Protein AF-A0A4S9USM8-F1 (afdb_monomer_lite)

Secondary structure (DSSP, 8-state):
--EEEEEEEEEES-SEEETTS-S--EEEEEEEE--TT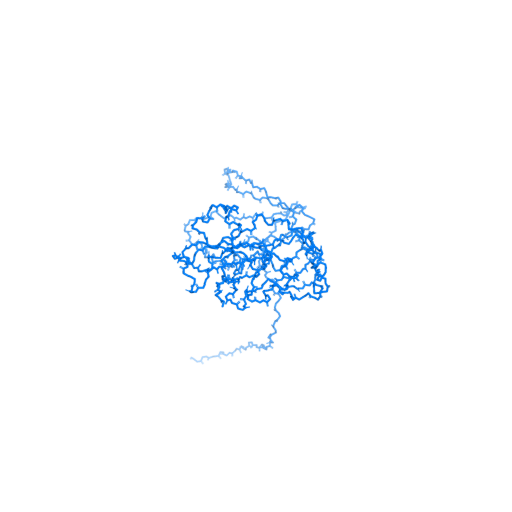----SEEEEE-TTSTTSHHHHHHTTSEEEES-SHHHHTHHHHHHH-------S-SEEEEPPSTT--S-GGGGPEEEEEE--TTSHHHHTS-TT-EEEEEESSSB-----EEEES-TTSPPPHHHHHSPPPSSEEEESSS--B-EEEEEES---PPPPEEEEEEEE--BTTB--EEEEEEEE-SSS-----SSS---SS-PEETTEESS------------SS-----PPP-B-TTT--B------------------------------

Organism: Aureobasidium pullulans (NCBI:txid5580)

Structure (mmCIF, N/CA/C/O backbone):
data_AF-A0A4S9USM8-F1
#
_entry.id   AF-A0A4S9USM8-F1
#
loop_
_atom_site.group_PDB
_atom_site.id
_atom_site.type_symbol
_atom_site.label_atom_id
_atom_site.label_alt_id
_atom_site.label_comp_id
_atom_site.label_asym_id
_atom_site.label_entity_id
_atom_site.label_seq_id
_atom_site.pdbx_PDB_ins_code
_atom_site.Cartn_x
_atom_site.Cartn_y
_atom_site.Cartn_z
_atom_site.occupancy
_atom_site.B_iso_or_equiv
_atom_site.auth_seq_id
_atom_site.auth_comp_id
_atom_site.auth_asym_id
_atom_site.auth_atom_id
_atom_site.pdbx_PDB_model_num
ATOM 1 N N . MET A 1 1 ? 24.121 -4.833 -18.279 1.00 51.62 1 MET A N 1
ATOM 2 C CA . MET A 1 1 ? 22.786 -4.206 -18.272 1.00 51.62 1 MET A CA 1
ATOM 3 C C . MET A 1 1 ? 22.832 -3.154 -17.200 1.00 51.62 1 MET A C 1
ATOM 5 O O . MET A 1 1 ? 23.057 -3.516 -16.049 1.00 51.62 1 MET A O 1
ATOM 9 N N . ASP A 1 2 ? 22.685 -1.896 -17.589 1.00 81.69 2 ASP A N 1
ATOM 10 C CA . ASP A 1 2 ? 22.624 -0.804 -16.627 1.00 81.69 2 ASP A CA 1
ATOM 11 C C . ASP A 1 2 ? 21.306 -0.911 -15.857 1.00 81.69 2 ASP A C 1
ATOM 13 O O . ASP A 1 2 ? 20.252 -1.225 -16.420 1.00 81.69 2 ASP A O 1
ATOM 17 N N . ALA A 1 3 ? 21.380 -0.755 -14.542 1.00 89.56 3 ALA A N 1
ATOM 18 C CA . ALA A 1 3 ? 20.231 -0.837 -13.658 1.00 89.56 3 ALA A CA 1
ATOM 19 C C . ALA A 1 3 ? 20.194 0.409 -12.787 1.00 89.56 3 ALA A C 1
ATOM 21 O O . ALA A 1 3 ? 21.211 0.797 -12.212 1.00 89.56 3 ALA A O 1
ATOM 22 N N . LEU A 1 4 ? 19.013 1.003 -12.662 1.00 92.50 4 LEU A N 1
ATOM 23 C CA . LEU A 1 4 ? 18.781 2.099 -11.740 1.00 92.50 4 LEU A CA 1
ATOM 24 C C . LEU A 1 4 ? 18.197 1.539 -10.444 1.00 92.50 4 LEU A C 1
ATOM 26 O O . LEU A 1 4 ? 17.179 0.842 -10.440 1.00 92.50 4 LEU A O 1
ATOM 30 N N . MET A 1 5 ? 18.866 1.832 -9.333 1.00 93.25 5 MET A N 1
ATOM 31 C CA . MET A 1 5 ? 18.518 1.279 -8.029 1.00 93.25 5 MET A CA 1
ATOM 32 C C . MET A 1 5 ? 17.491 2.165 -7.314 1.00 93.25 5 MET A C 1
ATOM 34 O O . MET A 1 5 ? 17.792 3.271 -6.869 1.00 93.25 5 MET A O 1
ATOM 38 N N . ILE A 1 6 ? 16.279 1.643 -7.147 1.00 93.00 6 ILE A N 1
ATOM 39 C CA . ILE A 1 6 ? 15.175 2.263 -6.413 1.00 93.00 6 ILE A CA 1
ATOM 40 C C . ILE A 1 6 ? 15.105 1.661 -5.016 1.00 93.00 6 ILE A C 1
ATOM 42 O O . ILE A 1 6 ? 15.191 0.456 -4.825 1.00 93.00 6 ILE A O 1
ATOM 46 N N . HIS A 1 7 ? 14.958 2.476 -3.986 1.00 92.31 7 HIS A N 1
ATOM 47 C CA . HIS A 1 7 ? 14.713 1.986 -2.641 1.00 92.31 7 HIS A CA 1
ATOM 48 C C . HIS A 1 7 ? 13.222 1.780 -2.426 1.00 92.31 7 HIS A C 1
ATOM 50 O O . HIS A 1 7 ? 12.468 2.746 -2.387 1.00 92.31 7 HIS A O 1
ATOM 56 N N . THR A 1 8 ? 12.817 0.522 -2.279 1.00 92.50 8 THR A N 1
ATOM 57 C CA . THR A 1 8 ? 11.422 0.144 -2.053 1.00 92.50 8 THR A CA 1
ATOM 58 C C . THR A 1 8 ? 11.222 -0.263 -0.599 1.00 92.50 8 THR A C 1
ATOM 60 O O . THR A 1 8 ? 12.063 -0.968 -0.037 1.00 92.50 8 THR A O 1
ATOM 63 N N . LEU A 1 9 ? 10.111 0.159 -0.001 1.00 93.19 9 LEU A N 1
ATOM 64 C CA . LEU A 1 9 ? 9.625 -0.286 1.301 1.00 93.19 9 LEU A CA 1
ATOM 65 C C . LEU A 1 9 ? 8.164 -0.741 1.195 1.00 93.19 9 LEU A C 1
ATOM 67 O O . LEU A 1 9 ? 7.411 -0.187 0.401 1.00 93.19 9 LEU A O 1
ATOM 71 N N . ILE A 1 10 ? 7.779 -1.745 1.981 1.00 93.44 10 ILE A N 1
ATOM 72 C CA . ILE A 1 10 ? 6.434 -2.324 2.045 1.00 93.44 10 ILE A CA 1
ATOM 73 C C . ILE A 1 10 ? 6.019 -2.412 3.511 1.00 93.44 10 ILE A C 1
ATOM 75 O O . ILE A 1 10 ? 6.776 -2.948 4.323 1.00 93.44 10 ILE A O 1
ATOM 79 N N . GLN A 1 11 ? 4.817 -1.934 3.821 1.00 92.94 11 GLN A N 1
ATOM 80 C CA . GLN A 1 11 ? 4.203 -1.995 5.144 1.00 92.94 11 GLN A CA 1
ATOM 81 C C . GLN A 1 11 ? 2.688 -2.189 5.026 1.00 92.94 11 GLN A C 1
ATOM 83 O O . GLN A 1 11 ? 2.104 -1.874 3.998 1.00 92.94 11 GLN A O 1
ATOM 88 N N . SER A 1 12 ? 2.026 -2.709 6.055 1.00 92.12 12 SER A N 1
ATOM 89 C CA . SER A 1 12 ? 0.564 -2.645 6.169 1.00 92.12 12 SER A CA 1
ATOM 90 C C . SER A 1 12 ? 0.160 -1.433 7.001 1.00 92.12 12 SER A C 1
ATOM 92 O O . SER A 1 12 ? 0.789 -1.143 8.017 1.00 92.12 12 SER A O 1
ATOM 94 N N . ARG A 1 13 ? -0.910 -0.736 6.604 1.00 90.38 13 ARG A N 1
ATOM 95 C CA . ARG A 1 13 ? -1.436 0.413 7.356 1.00 90.38 13 ARG A CA 1
ATOM 96 C C . ARG A 1 13 ? -1.889 0.019 8.756 1.00 90.38 13 ARG A C 1
ATOM 98 O O . ARG A 1 13 ? -1.730 0.792 9.686 1.00 90.38 13 ARG A O 1
ATOM 105 N N . TYR A 1 14 ? -2.406 -1.188 8.928 1.00 90.06 14 TYR A N 1
ATOM 106 C CA . TYR A 1 14 ? -2.732 -1.745 10.235 1.00 90.06 14 TYR A CA 1
ATOM 107 C C . TYR A 1 14 ? -2.098 -3.128 10.380 1.00 90.06 14 TYR A C 1
ATOM 109 O O . TYR A 1 14 ? -1.804 -3.807 9.397 1.00 90.06 14 TYR A O 1
ATOM 117 N N . SER A 1 15 ? -1.898 -3.572 11.618 1.00 89.06 15 SER A N 1
ATOM 118 C CA . SER A 1 15 ? -1.530 -4.966 11.901 1.00 89.06 15 SER A CA 1
ATOM 119 C C . SER A 1 15 ? -2.737 -5.908 11.868 1.00 89.06 15 SER A C 1
ATOM 121 O O . SER A 1 15 ? -2.584 -7.101 12.110 1.00 89.06 15 SER A O 1
ATOM 123 N N . ILE A 1 16 ? -3.937 -5.384 11.612 1.00 89.62 16 ILE A N 1
ATOM 124 C CA . ILE A 1 16 ? -5.190 -6.134 11.581 1.00 89.62 16 ILE A CA 1
ATOM 125 C C . ILE A 1 16 ? -5.938 -5.775 10.299 1.00 89.62 16 ILE A C 1
ATOM 127 O O . ILE A 1 16 ? -6.073 -4.593 9.988 1.00 89.62 16 ILE A O 1
ATOM 131 N N . PHE A 1 17 ? -6.412 -6.792 9.584 1.00 91.62 17 PHE A N 1
ATOM 132 C CA . PHE A 1 17 ? -7.379 -6.675 8.497 1.00 91.62 17 PHE A CA 1
ATOM 133 C C . PHE A 1 17 ? -8.749 -7.129 9.006 1.00 91.62 17 PHE A C 1
ATOM 135 O O . PHE A 1 17 ? -8.881 -8.245 9.510 1.00 91.62 17 PHE A O 1
ATOM 142 N N . ASP A 1 18 ? -9.741 -6.255 8.893 1.00 91.62 18 ASP A N 1
ATOM 143 C CA . ASP A 1 18 ? -11.127 -6.525 9.261 1.00 91.62 18 ASP A CA 1
ATOM 144 C C . ASP A 1 18 ? -11.892 -7.051 8.044 1.00 91.62 18 ASP A C 1
ATOM 146 O O . ASP A 1 18 ? -12.123 -6.306 7.091 1.00 91.62 18 ASP A O 1
ATOM 150 N N . ALA A 1 19 ? -12.269 -8.331 8.061 1.00 89.12 19 ALA A N 1
ATOM 151 C CA . ALA A 1 19 ? -12.942 -8.960 6.928 1.00 89.12 19 ALA A CA 1
ATOM 152 C C . ALA A 1 19 ? -14.351 -8.388 6.675 1.00 89.12 19 ALA A C 1
ATOM 154 O O . ALA A 1 19 ? -14.830 -8.449 5.545 1.00 89.12 19 ALA A O 1
ATOM 155 N N . CYS A 1 20 ? -14.994 -7.784 7.682 1.00 88.25 20 CYS A N 1
ATOM 156 C CA . CYS A 1 20 ? -16.253 -7.053 7.506 1.00 88.25 20 CYS A CA 1
ATOM 157 C C . CYS A 1 20 ? -16.090 -5.720 6.757 1.00 88.25 20 CYS A C 1
ATOM 159 O O . CYS A 1 20 ? -17.083 -5.173 6.279 1.00 88.25 20 CYS A O 1
ATOM 161 N N . GLY A 1 21 ? -14.862 -5.204 6.634 1.00 85.81 21 GLY A N 1
ATOM 162 C CA . GLY A 1 21 ? -14.553 -3.987 5.884 1.00 85.81 21 GLY A CA 1
ATOM 163 C C . GLY A 1 21 ? -14.849 -2.673 6.613 1.00 85.81 21 GLY A C 1
ATOM 164 O O . GLY A 1 21 ? -14.790 -1.619 5.980 1.00 85.81 21 GLY A O 1
ATOM 165 N N . GLU A 1 22 ? -15.143 -2.688 7.918 1.00 86.69 22 GLU A N 1
ATOM 166 C CA . GLU A 1 22 ? -15.405 -1.455 8.670 1.00 86.69 22 GLU A CA 1
ATOM 167 C C . GLU A 1 22 ? -14.118 -0.686 8.993 1.00 86.69 22 GLU A C 1
ATOM 169 O O . GLU A 1 22 ? -14.127 0.549 9.028 1.00 86.69 22 GLU A O 1
ATOM 174 N N . LEU A 1 23 ? -13.001 -1.392 9.215 1.00 88.56 23 LEU A N 1
ATOM 175 C CA . LEU A 1 23 ? -11.671 -0.784 9.302 1.00 88.56 23 LEU A CA 1
ATOM 176 C C . LEU A 1 23 ? -11.027 -0.694 7.905 1.00 88.56 23 LEU A C 1
ATOM 178 O O . LEU A 1 23 ? -10.661 -1.729 7.341 1.00 88.56 23 LEU A O 1
ATOM 182 N N . PRO A 1 24 ? -10.767 0.517 7.371 1.00 90.38 24 PRO A N 1
ATOM 183 C CA . PRO A 1 24 ? -10.060 0.666 6.106 1.00 90.38 24 PRO A CA 1
ATOM 184 C C . PRO A 1 24 ? -8.656 0.069 6.184 1.00 90.38 24 PRO A C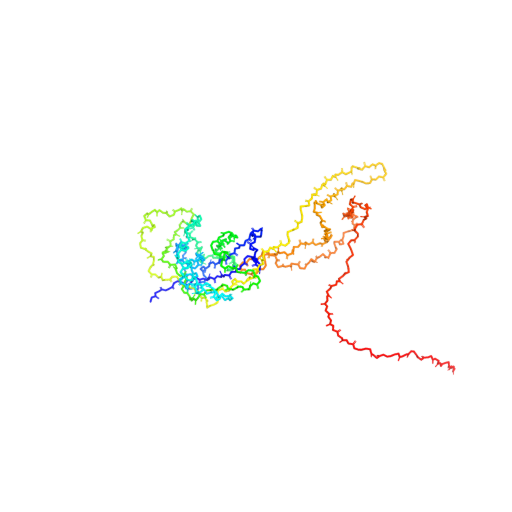 1
ATOM 186 O O . PRO A 1 24 ? -7.865 0.426 7.060 1.00 90.38 24 PRO A O 1
ATOM 189 N N . PHE A 1 25 ? -8.314 -0.791 5.231 1.00 91.88 25 PHE A N 1
ATOM 190 C CA . PHE A 1 25 ? -7.023 -1.461 5.203 1.00 91.88 25 PHE A CA 1
ATOM 191 C C . PHE A 1 25 ? -6.283 -1.207 3.893 1.00 91.88 25 PHE A C 1
ATOM 193 O O . PHE A 1 25 ? -6.856 -1.246 2.803 1.00 91.88 25 PHE A O 1
ATOM 200 N N . SER A 1 26 ? -4.979 -0.960 3.995 1.00 93.19 26 SER A N 1
ATOM 201 C CA . SER A 1 26 ? -4.118 -0.791 2.829 1.00 93.19 26 SER A CA 1
ATOM 202 C C . SER A 1 26 ? -2.735 -1.394 3.042 1.00 93.19 26 SER A C 1
ATOM 204 O O . SER A 1 26 ? -2.217 -1.477 4.162 1.00 93.19 26 SER A O 1
ATOM 206 N N . ILE A 1 27 ? -2.127 -1.807 1.933 1.00 93.81 27 ILE A N 1
ATOM 207 C CA . ILE A 1 27 ? -0.698 -2.083 1.845 1.00 93.81 27 ILE A CA 1
ATOM 208 C C . ILE A 1 27 ? -0.020 -0.818 1.329 1.00 93.81 27 ILE A C 1
ATOM 210 O O . ILE A 1 27 ? -0.345 -0.305 0.259 1.00 93.81 27 ILE A O 1
ATOM 214 N N . ILE A 1 28 ? 0.918 -0.314 2.115 1.00 93.62 28 ILE A N 1
ATOM 215 C CA . ILE A 1 28 ? 1.694 0.888 1.863 1.00 93.62 28 ILE A CA 1
ATOM 216 C C . ILE A 1 28 ? 2.998 0.480 1.185 1.00 93.62 28 ILE A C 1
ATOM 218 O O . ILE A 1 28 ? 3.791 -0.288 1.730 1.00 93.62 28 ILE A O 1
ATOM 222 N N . PHE A 1 29 ? 3.242 1.049 0.017 1.00 93.50 29 PHE A N 1
ATOM 223 C CA . PHE A 1 29 ? 4.493 0.963 -0.709 1.00 93.50 29 PHE A CA 1
ATOM 224 C C . PHE A 1 29 ? 5.175 2.323 -0.686 1.00 93.50 29 PHE A C 1
ATOM 226 O O . PHE A 1 29 ? 4.549 3.353 -0.914 1.00 93.50 29 PHE A O 1
ATOM 233 N N . GLY A 1 30 ? 6.473 2.341 -0.433 1.00 93.31 30 GLY A N 1
ATOM 234 C CA . GLY A 1 30 ? 7.286 3.541 -0.541 1.00 93.31 30 GLY A CA 1
ATOM 235 C C . GLY A 1 30 ? 8.394 3.335 -1.551 1.00 93.31 30 GLY A C 1
ATOM 236 O O . GLY A 1 30 ? 9.127 2.355 -1.447 1.00 93.31 30 GLY A O 1
ATOM 237 N N . LEU A 1 31 ? 8.559 4.272 -2.479 1.00 93.81 31 LEU A N 1
ATOM 238 C CA . LEU A 1 31 ? 9.640 4.263 -3.459 1.00 93.81 31 LEU A CA 1
ATOM 239 C C . LEU A 1 31 ? 10.485 5.524 -3.307 1.00 93.81 31 LEU A C 1
ATOM 241 O O . LEU A 1 31 ? 9.961 6.632 -3.224 1.00 93.81 31 LEU A O 1
ATOM 245 N N . CYS A 1 32 ? 11.803 5.367 -3.294 1.00 92.81 32 CYS A N 1
ATOM 246 C CA . CYS A 1 32 ? 12.733 6.484 -3.210 1.00 92.81 32 CYS A CA 1
ATOM 247 C C . CYS A 1 32 ? 13.951 6.239 -4.098 1.00 92.81 32 CYS A C 1
ATOM 249 O O . CYS A 1 32 ? 14.619 5.210 -3.997 1.00 92.81 32 CYS A O 1
ATOM 251 N N . ARG A 1 33 ? 14.285 7.213 -4.944 1.00 92.44 33 ARG A N 1
ATOM 252 C CA . ARG A 1 33 ? 15.571 7.252 -5.650 1.00 92.44 33 ARG A CA 1
ATOM 253 C C . ARG A 1 33 ? 16.661 7.594 -4.646 1.00 92.44 33 ARG A C 1
ATOM 255 O O . ARG A 1 33 ? 16.807 8.758 -4.296 1.00 92.44 33 ARG A O 1
ATOM 262 N N . ASN A 1 34 ? 17.337 6.591 -4.095 1.00 85.88 34 ASN A N 1
ATOM 263 C CA . ASN A 1 34 ? 18.308 6.763 -3.003 1.00 85.88 34 ASN A CA 1
ATOM 264 C C . ASN A 1 34 ? 19.670 6.119 -3.312 1.00 85.88 34 ASN A C 1
ATOM 266 O O . ASN A 1 34 ? 20.454 5.865 -2.400 1.00 85.88 34 ASN A O 1
ATOM 270 N N . SER A 1 35 ? 19.919 5.780 -4.577 1.00 84.19 35 SER A N 1
ATOM 271 C CA . SER A 1 35 ? 21.226 5.287 -5.009 1.00 84.19 35 SER A CA 1
ATOM 272 C C . SER A 1 35 ? 22.244 6.424 -4.997 1.00 84.19 35 SER A C 1
ATOM 274 O O . SER A 1 35 ? 21.915 7.526 -5.422 1.00 84.19 35 SER A O 1
ATOM 276 N N . SER A 1 36 ? 23.477 6.155 -4.559 1.00 82.88 36 SER A N 1
ATOM 277 C CA . SER A 1 36 ? 24.591 7.111 -4.683 1.00 82.88 36 SER A CA 1
ATOM 278 C C . SER A 1 36 ? 24.954 7.402 -6.136 1.00 82.88 36 SER A C 1
ATOM 280 O O . SER A 1 36 ? 25.460 8.476 -6.439 1.00 82.88 36 SER A O 1
ATOM 282 N N . ASP A 1 37 ? 24.688 6.439 -7.016 1.00 85.88 37 ASP A N 1
ATOM 283 C CA . ASP A 1 37 ? 25.068 6.491 -8.429 1.00 85.88 37 ASP A CA 1
ATOM 284 C C . ASP A 1 37 ? 23.999 7.195 -9.280 1.00 85.88 37 ASP A C 1
ATOM 286 O O . ASP A 1 37 ? 24.224 7.504 -10.447 1.00 85.88 37 ASP A O 1
ATOM 290 N N . ASP A 1 38 ? 22.824 7.451 -8.698 1.00 89.06 38 ASP A N 1
ATOM 291 C CA . ASP A 1 38 ? 21.759 8.215 -9.335 1.00 89.06 38 ASP A CA 1
ATOM 292 C C . ASP A 1 38 ? 21.996 9.707 -9.085 1.00 89.06 38 ASP A C 1
ATOM 294 O O . ASP A 1 38 ? 21.719 10.232 -8.006 1.00 89.06 38 ASP A O 1
ATOM 298 N N . ILE A 1 39 ? 22.538 10.373 -10.100 1.00 90.06 39 ILE A N 1
ATOM 299 C CA . ILE A 1 39 ? 22.833 11.809 -10.098 1.00 90.06 39 ILE A CA 1
ATOM 300 C C . ILE A 1 39 ? 21.980 12.571 -11.118 1.00 90.06 39 ILE A C 1
ATOM 302 O O . ILE A 1 39 ? 22.338 13.685 -11.485 1.00 90.06 39 ILE A O 1
ATOM 306 N N . ASP A 1 40 ? 20.882 11.993 -11.618 1.00 92.44 40 ASP A N 1
ATOM 307 C CA . ASP A 1 40 ? 20.060 12.687 -12.614 1.00 92.44 40 ASP A CA 1
ATOM 308 C C . ASP A 1 40 ? 19.193 13.771 -11.931 1.00 92.44 40 ASP A C 1
ATOM 310 O O . ASP A 1 40 ? 18.410 13.455 -11.018 1.00 92.44 40 ASP A O 1
ATOM 314 N N . PRO A 1 41 ? 19.304 15.052 -12.341 1.00 92.56 41 PRO A N 1
ATOM 315 C CA . PRO A 1 41 ? 18.558 16.154 -11.734 1.00 92.56 41 PRO A CA 1
ATOM 316 C C . PRO A 1 41 ? 17.055 16.113 -12.032 1.00 92.56 41 PRO A C 1
ATOM 318 O O . PRO A 1 41 ? 16.278 16.771 -11.341 1.00 92.56 41 PRO A O 1
ATOM 321 N N . ARG A 1 42 ? 16.627 15.353 -13.041 1.00 94.31 42 ARG A N 1
ATOM 322 C CA . ARG A 1 42 ? 15.231 15.278 -13.478 1.00 94.31 42 ARG A CA 1
ATOM 323 C C . ARG A 1 42 ? 14.430 14.366 -12.571 1.00 94.31 42 ARG A C 1
ATOM 325 O O . ARG A 1 42 ? 14.982 13.484 -11.913 1.00 94.31 42 ARG A O 1
ATOM 332 N N . ALA A 1 43 ? 13.117 14.554 -12.524 1.00 93.88 43 ALA A N 1
ATOM 333 C CA . ALA A 1 43 ? 12.234 13.595 -11.872 1.00 93.88 43 ALA A CA 1
ATOM 334 C C . ALA A 1 43 ? 12.096 12.339 -12.741 1.00 93.88 43 ALA A C 1
ATOM 336 O O . ALA A 1 43 ? 12.336 12.373 -13.942 1.00 93.88 43 ALA A O 1
ATOM 337 N N . LEU A 1 44 ? 11.721 11.222 -12.128 1.00 94.81 44 LEU A N 1
ATOM 338 C CA . LEU A 1 44 ? 11.558 9.947 -12.821 1.00 94.81 44 LEU A CA 1
ATOM 339 C C . LEU A 1 44 ? 10.092 9.540 -12.765 1.00 94.81 44 LEU A C 1
ATOM 341 O O . LEU A 1 44 ? 9.545 9.414 -11.673 1.00 94.81 44 LEU A O 1
ATOM 345 N N . VAL A 1 45 ? 9.464 9.341 -13.917 1.00 94.56 45 VAL A N 1
ATOM 346 C CA . VAL A 1 45 ? 8.079 8.873 -14.009 1.00 94.56 45 VAL A CA 1
ATOM 347 C C . VAL A 1 45 ? 8.080 7.393 -14.345 1.00 94.56 45 VAL A C 1
ATOM 349 O O . VAL A 1 45 ? 8.771 6.966 -15.266 1.00 94.56 45 VAL A O 1
ATOM 352 N N . VAL A 1 46 ? 7.307 6.613 -13.596 1.00 93.56 46 VAL A N 1
ATOM 353 C CA . VAL A 1 46 ? 7.155 5.168 -13.790 1.00 93.56 46 VAL A CA 1
ATOM 354 C C . VAL A 1 46 ? 5.715 4.824 -14.124 1.00 93.56 46 VAL A C 1
ATOM 356 O O . VAL A 1 46 ? 4.801 5.347 -13.488 1.00 93.56 46 VAL A O 1
ATOM 359 N N . ASP A 1 47 ? 5.515 3.926 -15.085 1.00 92.44 47 ASP A N 1
ATOM 360 C CA . ASP A 1 47 ? 4.235 3.240 -15.265 1.00 92.44 47 ASP A CA 1
ATOM 361 C C . ASP A 1 47 ? 4.169 2.085 -14.261 1.00 92.44 47 ASP A C 1
ATOM 363 O O . ASP A 1 47 ? 5.023 1.191 -14.264 1.00 92.44 47 ASP A O 1
ATOM 367 N N . ILE A 1 48 ? 3.178 2.119 -13.371 1.00 90.62 48 ILE A N 1
ATOM 368 C CA . ILE A 1 48 ? 3.042 1.113 -12.314 1.00 90.62 48 ILE A CA 1
ATOM 369 C C . ILE A 1 48 ? 2.314 -0.146 -12.788 1.00 90.62 48 ILE A C 1
ATOM 371 O O . ILE A 1 48 ? 2.279 -1.133 -12.045 1.00 90.62 48 ILE A O 1
ATOM 375 N N . SER A 1 49 ? 1.782 -0.134 -14.012 1.00 88.69 49 SER A N 1
ATOM 376 C CA . SER A 1 49 ? 1.035 -1.248 -14.589 1.00 88.69 49 SER A CA 1
ATOM 377 C C . SER A 1 49 ? 1.897 -2.509 -14.665 1.00 88.69 49 SER A C 1
ATOM 379 O O . SER A 1 49 ? 2.992 -2.517 -15.236 1.00 88.69 49 SER A O 1
ATOM 381 N N . GLY A 1 50 ? 1.408 -3.606 -14.097 1.00 87.69 50 GLY A N 1
ATOM 382 C CA . GLY A 1 50 ? 2.114 -4.878 -14.031 1.00 87.69 50 GLY A CA 1
ATOM 383 C C . GLY A 1 50 ? 3.371 -4.868 -13.152 1.00 87.69 50 GLY A C 1
ATOM 384 O O . GLY A 1 50 ? 4.281 -5.664 -13.398 1.00 87.69 50 GLY A O 1
ATOM 385 N N . SER A 1 51 ? 3.448 -3.977 -12.159 1.00 92.00 51 SER A N 1
ATOM 386 C CA . SER A 1 51 ? 4.564 -3.886 -11.205 1.00 92.00 51 SER A CA 1
ATOM 387 C C . SER A 1 51 ? 4.201 -4.439 -9.819 1.00 92.00 51 SER A C 1
ATOM 389 O O . SER A 1 51 ? 3.076 -4.868 -9.573 1.00 92.00 51 SER A O 1
ATOM 391 N N . VAL A 1 52 ? 5.147 -4.392 -8.874 1.00 92.06 52 VAL A N 1
ATOM 392 C CA . VAL A 1 52 ? 4.915 -4.724 -7.450 1.00 92.06 52 VAL A CA 1
ATOM 393 C C . VAL A 1 52 ? 3.842 -3.870 -6.768 1.00 92.06 52 VAL A C 1
ATOM 395 O O . VAL A 1 52 ? 3.357 -4.263 -5.711 1.00 92.06 52 VAL A O 1
ATOM 398 N N . LEU A 1 53 ? 3.496 -2.713 -7.339 1.00 91.62 53 LEU A N 1
ATOM 399 C CA . LEU A 1 53 ? 2.507 -1.787 -6.783 1.00 91.62 53 LEU A CA 1
ATOM 400 C C . LEU A 1 53 ? 1.069 -2.210 -7.110 1.00 91.62 53 LEU A C 1
ATOM 402 O O . LEU A 1 53 ? 0.140 -1.840 -6.397 1.00 91.62 53 LEU A O 1
ATOM 406 N N . GLU A 1 54 ? 0.883 -3.050 -8.127 1.00 89.44 54 GLU A N 1
ATOM 407 C CA . GLU A 1 54 ? -0.392 -3.708 -8.400 1.00 89.44 54 GLU A CA 1
ATOM 408 C C . GLU A 1 54 ? -0.464 -5.023 -7.629 1.00 89.44 54 GLU A C 1
ATOM 410 O O . GLU A 1 54 ? -0.075 -6.085 -8.116 1.00 89.44 54 GLU A O 1
ATOM 415 N N . LEU A 1 55 ? -0.945 -4.948 -6.389 1.00 88.50 55 LEU A N 1
ATOM 416 C CA . LEU A 1 55 ? -0.839 -6.036 -5.419 1.00 88.50 55 LEU A CA 1
ATOM 417 C C . LEU A 1 55 ? -1.337 -7.408 -5.935 1.00 88.50 55 LEU A C 1
ATOM 419 O O . LEU A 1 55 ? -0.588 -8.382 -5.797 1.00 88.50 55 LEU A O 1
ATOM 423 N N . PRO A 1 56 ? -2.521 -7.540 -6.568 1.00 86.94 56 PRO A N 1
ATOM 424 C CA . PRO A 1 56 ? -2.984 -8.841 -7.041 1.00 86.94 56 PRO A CA 1
ATOM 425 C C . PRO A 1 56 ? -2.152 -9.382 -8.206 1.00 86.94 56 PRO A C 1
ATOM 427 O O . PRO A 1 56 ? -1.752 -10.549 -8.186 1.00 86.94 56 PRO A O 1
ATOM 430 N N . TYR A 1 57 ? -1.818 -8.528 -9.181 1.00 86.31 57 TYR A N 1
ATOM 431 C CA . TYR A 1 57 ? -0.935 -8.891 -10.290 1.00 86.31 57 TYR A CA 1
ATOM 432 C C . TYR A 1 57 ? 0.432 -9.342 -9.766 1.00 86.31 57 TYR A C 1
ATOM 434 O O . TYR A 1 57 ? 0.969 -10.366 -10.197 1.00 86.31 57 TYR A O 1
ATOM 442 N N . ALA A 1 58 ? 0.991 -8.602 -8.812 1.00 90.38 58 ALA A N 1
ATOM 443 C CA . ALA A 1 58 ? 2.303 -8.856 -8.249 1.00 90.38 58 ALA A CA 1
ATOM 444 C C . ALA A 1 58 ? 2.365 -10.179 -7.474 1.00 90.38 58 ALA A C 1
ATOM 446 O O . ALA A 1 58 ? 3.375 -10.882 -7.545 1.00 90.38 58 ALA A O 1
ATOM 447 N N . LEU A 1 59 ? 1.290 -10.553 -6.774 1.00 87.94 59 LEU A N 1
ATOM 448 C CA . LEU A 1 59 ? 1.165 -11.864 -6.134 1.00 87.94 59 LEU A CA 1
ATOM 449 C C . LEU A 1 59 ? 1.025 -12.987 -7.174 1.00 87.94 59 LEU A C 1
ATOM 451 O O . LEU A 1 59 ? 1.694 -14.015 -7.061 1.00 87.94 59 LEU A O 1
ATOM 455 N N . ALA A 1 60 ? 0.209 -12.784 -8.213 1.00 84.31 60 ALA A N 1
ATOM 456 C CA . ALA A 1 60 ? -0.025 -13.771 -9.271 1.00 84.31 60 ALA A CA 1
ATOM 457 C C . ALA A 1 60 ? 1.227 -14.072 -10.115 1.00 84.31 60 ALA A C 1
ATOM 459 O O . ALA A 1 60 ? 1.427 -15.208 -10.555 1.00 84.31 60 ALA A O 1
ATOM 460 N N . ASN A 1 61 ? 2.066 -13.055 -10.330 1.00 86.00 61 ASN A N 1
ATOM 461 C CA . ASN A 1 61 ? 3.280 -13.114 -11.149 1.00 86.00 61 ASN A CA 1
ATOM 462 C C . ASN A 1 61 ? 4.567 -13.242 -10.320 1.00 86.00 61 ASN A C 1
ATOM 464 O O . ASN A 1 61 ? 5.658 -13.047 -10.847 1.00 86.00 61 ASN A O 1
ATOM 468 N N . GLU A 1 62 ? 4.450 -13.575 -9.031 1.00 87.94 62 GLU A N 1
ATOM 469 C CA . GLU A 1 62 ? 5.588 -13.825 -8.137 1.00 87.94 62 GLU A CA 1
ATOM 470 C C . GLU A 1 62 ? 6.572 -12.645 -8.023 1.00 87.94 62 GLU A C 1
ATOM 472 O O . GLU A 1 62 ? 7.747 -12.839 -7.716 1.00 87.94 62 GLU A O 1
ATOM 477 N N . LEU A 1 63 ? 6.097 -11.411 -8.223 1.00 89.56 63 LEU A N 1
ATOM 478 C CA . LEU A 1 63 ? 6.830 -10.189 -7.873 1.00 89.56 63 LEU A CA 1
ATOM 479 C C . LEU A 1 63 ? 6.774 -9.938 -6.356 1.00 89.56 63 LEU A C 1
ATOM 481 O O . LEU A 1 63 ? 7.728 -9.435 -5.755 1.00 89.56 63 LEU A O 1
ATOM 485 N N . LEU A 1 64 ? 5.681 -10.366 -5.719 1.00 90.50 64 LEU A N 1
ATOM 486 C CA . LEU A 1 64 ? 5.513 -10.419 -4.272 1.00 90.50 64 LEU A CA 1
ATOM 487 C C . LEU A 1 64 ? 5.399 -11.866 -3.791 1.00 90.50 64 LEU A C 1
ATOM 489 O O . LEU A 1 64 ? 4.808 -12.729 -4.436 1.00 90.50 64 LEU A O 1
ATOM 493 N N . LYS A 1 65 ? 5.973 -12.125 -2.616 1.00 87.75 65 LYS A N 1
ATOM 494 C CA . LYS A 1 65 ? 5.828 -13.373 -1.868 1.00 87.75 65 LYS A CA 1
ATOM 495 C C . LYS A 1 65 ? 4.931 -13.133 -0.677 1.00 87.75 65 LYS A C 1
ATOM 497 O O . LYS A 1 65 ? 5.134 -12.174 0.067 1.00 87.75 65 LYS A O 1
ATOM 502 N N . SER A 1 66 ? 4.043 -14.083 -0.435 1.00 83.00 66 SER A N 1
ATOM 503 C CA . SER A 1 66 ? 3.212 -14.108 0.753 1.00 83.00 66 SER A CA 1
ATOM 504 C C . SER A 1 66 ? 3.494 -15.335 1.630 1.00 83.00 66 SER A C 1
ATOM 506 O O . SER A 1 66 ? 3.743 -16.430 1.126 1.00 83.00 66 SER A O 1
ATOM 508 N N . HIS A 1 67 ? 3.541 -15.143 2.950 1.00 73.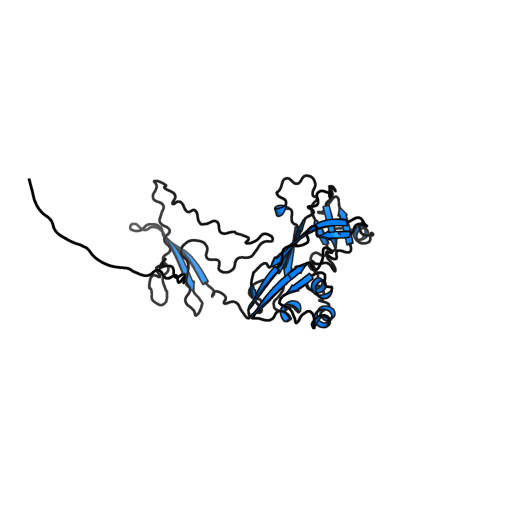81 67 HIS A N 1
ATOM 509 C CA . HIS A 1 67 ? 3.653 -16.200 3.970 1.00 73.81 67 HIS A CA 1
ATOM 510 C C . HIS A 1 67 ? 2.372 -16.208 4.816 1.00 73.81 67 HIS A C 1
ATOM 512 O O . HIS A 1 67 ? 1.723 -15.172 4.928 1.00 73.81 67 HIS A O 1
ATOM 518 N N . GLY A 1 68 ? 1.992 -17.372 5.359 1.00 61.78 68 GLY A N 1
ATOM 519 C CA . GLY A 1 68 ? 0.646 -17.604 5.923 1.00 61.78 68 GLY A CA 1
ATOM 520 C C . GLY A 1 68 ? -0.379 -18.078 4.887 1.00 61.78 68 GLY A C 1
ATOM 521 O O . GLY A 1 68 ? -1.534 -18.345 5.196 1.00 61.78 68 GLY A O 1
ATOM 522 N N . ILE A 1 69 ? 0.079 -18.232 3.644 1.00 54.28 69 ILE A N 1
ATOM 523 C CA . ILE A 1 69 ? -0.755 -18.455 2.476 1.00 54.28 69 ILE A CA 1
ATOM 524 C C . ILE A 1 69 ? -0.363 -19.765 1.790 1.00 54.28 69 ILE A C 1
ATOM 526 O O . ILE A 1 69 ? 0.470 -19.786 0.884 1.00 54.28 69 ILE A O 1
ATOM 530 N N . SER A 1 70 ? -0.963 -20.881 2.201 1.00 48.53 70 SER A N 1
ATOM 531 C CA . SER A 1 70 ? -0.973 -22.096 1.370 1.00 48.53 70 SER A CA 1
ATOM 532 C C . SER A 1 70 ? -2.020 -22.006 0.243 1.00 48.53 70 SER A C 1
ATOM 534 O O . SER A 1 70 ? -1.904 -22.707 -0.763 1.00 48.53 70 SER A O 1
ATOM 536 N N . THR A 1 71 ? -3.000 -21.102 0.368 1.00 47.47 71 THR A N 1
ATOM 537 C CA . THR A 1 71 ? -4.174 -20.983 -0.514 1.00 47.47 71 THR A CA 1
ATOM 538 C C . THR A 1 71 ? -3.916 -20.184 -1.798 1.00 47.47 71 THR A C 1
ATOM 540 O O . THR A 1 71 ? -4.140 -20.733 -2.867 1.00 47.47 71 THR A O 1
ATOM 543 N N . LEU A 1 72 ? -3.316 -18.981 -1.776 1.00 52.09 72 LEU A N 1
ATOM 544 C CA . LEU A 1 72 ? -3.036 -18.208 -3.014 1.00 52.09 72 LEU A CA 1
ATOM 545 C C . LEU A 1 72 ? -2.086 -18.915 -3.998 1.00 52.09 72 LEU A C 1
ATOM 547 O O . LEU A 1 72 ? -2.167 -18.687 -5.201 1.00 52.09 72 LEU A O 1
ATOM 551 N N . ARG A 1 73 ? -1.165 -19.773 -3.523 1.00 47.00 73 ARG A N 1
ATOM 552 C CA . ARG A 1 73 ? -0.311 -20.566 -4.431 1.00 47.00 73 ARG A CA 1
ATOM 553 C C . ARG A 1 73 ? -1.138 -21.609 -5.197 1.00 47.00 73 ARG A C 1
ATOM 555 O O . ARG A 1 73 ? -0.786 -21.933 -6.330 1.00 47.00 73 ARG A O 1
ATOM 562 N N . SER A 1 74 ? -2.206 -22.109 -4.579 1.00 49.19 74 SER A N 1
ATOM 563 C CA . SER A 1 74 ? -3.143 -23.076 -5.160 1.00 49.19 74 SER A CA 1
ATOM 564 C C . SER A 1 74 ? -4.186 -22.367 -6.038 1.00 49.19 74 SER A C 1
ATOM 566 O O . SER A 1 74 ? -4.470 -22.833 -7.136 1.00 49.19 74 SER A O 1
ATOM 568 N N . ASP A 1 75 ? -4.613 -21.164 -5.644 1.00 58.22 75 ASP A N 1
ATOM 569 C CA . ASP A 1 75 ? -5.507 -20.276 -6.400 1.00 58.22 75 ASP A CA 1
ATOM 570 C C . ASP A 1 75 ? -4.760 -19.283 -7.297 1.00 58.22 75 ASP A C 1
ATOM 572 O O . ASP A 1 75 ? -5.242 -18.188 -7.581 1.00 58.22 75 ASP A O 1
ATOM 576 N N . LYS A 1 76 ? -3.596 -19.675 -7.836 1.00 60.56 76 LYS A N 1
ATOM 577 C CA . LYS A 1 76 ? -2.936 -18.921 -8.918 1.00 60.56 76 LYS A CA 1
ATOM 578 C C . LYS A 1 76 ? -3.895 -18.673 -10.076 1.00 60.56 76 LYS A C 1
ATOM 580 O O . LYS A 1 76 ? -3.846 -17.615 -10.690 1.00 60.56 76 LYS A O 1
ATOM 585 N N . GLN A 1 77 ? -4.747 -19.653 -10.372 1.00 57.19 77 GLN A N 1
ATOM 586 C CA . GLN A 1 77 ? -5.771 -19.518 -11.396 1.00 57.19 77 GLN A CA 1
ATOM 587 C C . GLN A 1 77 ? -6.882 -18.567 -10.943 1.00 57.19 77 GLN A C 1
ATOM 589 O O . GLN A 1 77 ? -7.318 -17.770 -11.755 1.00 57.19 77 GLN A O 1
ATOM 594 N N . GLY A 1 78 ? -7.258 -18.578 -9.659 1.00 59.12 78 GLY A N 1
ATOM 595 C CA . GLY A 1 78 ? -8.138 -17.583 -9.044 1.00 59.12 78 GLY A CA 1
ATOM 596 C C . GLY A 1 78 ? -7.593 -16.170 -9.217 1.00 59.12 78 GLY A C 1
ATOM 597 O O . GLY A 1 78 ? -8.262 -15.379 -9.843 1.00 59.12 78 GLY A O 1
ATOM 598 N N . LEU A 1 79 ? -6.349 -15.879 -8.820 1.00 63.81 79 LEU A N 1
ATOM 599 C CA . LEU A 1 79 ? -5.714 -14.557 -8.994 1.00 63.81 79 LEU A CA 1
ATOM 600 C C . LEU A 1 79 ? -5.491 -14.150 -10.463 1.00 63.81 79 LEU A C 1
ATOM 602 O O . LEU A 1 79 ? -5.500 -12.965 -10.785 1.00 63.81 79 LEU A O 1
ATOM 606 N N . LYS A 1 80 ? -5.251 -15.117 -11.357 1.00 61.84 80 LYS A N 1
ATOM 607 C CA . LYS A 1 80 ? -5.096 -14.868 -12.801 1.00 61.84 80 LYS A CA 1
ATOM 608 C C . LYS A 1 80 ? -6.434 -14.662 -13.512 1.00 61.84 80 LYS A C 1
ATOM 610 O O . LYS A 1 80 ? -6.485 -13.868 -14.439 1.00 61.84 80 LYS A O 1
ATOM 615 N N . ASN A 1 81 ? -7.482 -15.378 -13.100 1.00 51.03 81 ASN A N 1
ATOM 616 C CA . ASN A 1 81 ? -8.844 -15.286 -13.644 1.00 51.03 81 ASN A CA 1
ATOM 617 C C . ASN A 1 81 ? -9.611 -14.106 -13.064 1.00 51.03 81 ASN A C 1
ATOM 619 O O . ASN A 1 81 ? -10.375 -13.481 -13.789 1.00 51.03 81 ASN A O 1
ATOM 623 N N . ALA A 1 82 ? -9.362 -13.827 -11.784 1.00 51.31 82 ALA A N 1
ATOM 624 C CA . ALA A 1 82 ? -9.676 -12.587 -11.102 1.00 51.31 82 ALA A CA 1
ATOM 625 C C . ALA A 1 82 ? -9.299 -11.436 -12.014 1.00 51.31 82 ALA A C 1
ATOM 627 O O . ALA A 1 82 ? -10.098 -10.525 -12.150 1.00 51.31 82 ALA A O 1
ATOM 628 N N . ASN A 1 83 ? -8.144 -11.543 -12.712 1.00 45.81 83 ASN A N 1
ATOM 629 C CA . ASN A 1 83 ? -7.714 -10.657 -13.799 1.00 45.81 83 ASN A CA 1
ATOM 630 C C . ASN A 1 83 ? -8.174 -9.239 -13.490 1.00 45.81 83 ASN A C 1
ATOM 632 O O . ASN A 1 83 ? -8.859 -8.632 -14.317 1.00 45.81 83 ASN A O 1
ATOM 636 N N . ILE A 1 84 ? -7.939 -8.874 -12.209 1.00 45.84 84 ILE A N 1
ATOM 637 C CA . ILE A 1 84 ? -8.784 -7.951 -11.449 1.00 45.84 84 ILE A CA 1
ATOM 638 C C . ILE A 1 84 ? -8.934 -6.801 -12.365 1.00 45.84 84 ILE A C 1
ATOM 640 O O . ILE A 1 84 ? -7.906 -6.210 -12.704 1.00 45.84 84 ILE A O 1
ATOM 644 N N . SER A 1 85 ? -10.171 -6.616 -12.852 1.00 37.06 85 SER A N 1
ATOM 645 C CA . SER A 1 85 ? -10.565 -5.426 -13.577 1.00 37.06 85 SER A CA 1
ATOM 646 C C . SER A 1 85 ? -9.866 -4.347 -12.807 1.00 37.06 85 SER A C 1
ATOM 648 O O . SER A 1 85 ? -10.205 -4.121 -11.642 1.00 37.06 85 SER A O 1
ATOM 650 N N . THR A 1 86 ? -8.785 -3.838 -13.390 1.00 40.75 86 THR A N 1
ATOM 651 C CA . THR A 1 86 ? -7.988 -2.789 -12.812 1.00 40.75 86 THR A CA 1
ATOM 652 C C . THR A 1 86 ? -9.004 -1.681 -12.810 1.00 40.75 86 THR A C 1
ATOM 654 O O . THR A 1 86 ? -9.169 -1.007 -13.821 1.00 40.75 86 THR A O 1
ATOM 657 N N . SER A 1 87 ? -9.789 -1.568 -11.731 1.00 37.81 87 SER A N 1
ATOM 658 C CA . SER A 1 87 ? -10.317 -0.298 -11.308 1.00 37.81 87 SER A CA 1
ATOM 659 C C . SER A 1 87 ? -9.043 0.504 -11.308 1.00 37.81 87 SER A C 1
ATOM 661 O O . SER A 1 87 ? -8.167 0.179 -10.495 1.00 37.81 87 SER A O 1
ATOM 663 N N . PRO A 1 88 ? -8.847 1.368 -12.317 1.00 40.91 88 PRO A N 1
ATOM 664 C CA . PRO A 1 88 ? -7.581 2.028 -12.468 1.00 40.91 88 PRO A CA 1
ATOM 665 C C . PRO A 1 88 ? -7.341 2.638 -11.101 1.00 40.91 88 PRO A C 1
ATOM 667 O O . PRO A 1 88 ? -8.194 3.370 -10.585 1.00 40.91 88 PRO A O 1
ATOM 670 N N . SER A 1 89 ? -6.222 2.290 -10.458 1.00 48.62 89 SER A N 1
ATOM 671 C CA . SER A 1 89 ? -5.697 3.244 -9.504 1.00 48.62 89 SER A CA 1
ATOM 672 C C . SER A 1 89 ? -5.730 4.551 -10.282 1.00 48.62 89 SER A C 1
ATOM 674 O O . SER A 1 89 ? -5.253 4.596 -11.419 1.00 48.62 89 SER A O 1
ATOM 676 N N . ALA A 1 90 ? -6.412 5.568 -9.750 1.00 52.88 90 ALA A N 1
ATOM 677 C CA . ALA A 1 90 ? -6.623 6.823 -10.475 1.00 52.88 90 ALA A CA 1
ATOM 678 C C . ALA A 1 90 ? -5.300 7.373 -11.059 1.00 52.88 90 ALA A C 1
ATOM 680 O O . ALA A 1 90 ? -5.291 8.139 -12.017 1.00 52.88 90 ALA A O 1
ATOM 681 N N . THR A 1 91 ? -4.179 6.914 -10.504 1.00 70.12 91 THR A N 1
ATOM 682 C CA . THR A 1 91 ? -2.808 7.071 -10.961 1.00 70.12 91 THR A CA 1
ATOM 683 C C . THR A 1 91 ? -2.248 5.789 -11.604 1.00 70.12 91 THR A C 1
ATOM 685 O O . THR A 1 91 ? -1.928 4.828 -10.905 1.00 70.12 91 THR A O 1
ATOM 688 N N . ARG A 1 92 ? -2.064 5.799 -12.934 1.00 84.50 92 ARG A N 1
ATOM 689 C CA . ARG A 1 92 ? -1.231 4.837 -13.698 1.00 84.50 92 ARG A CA 1
ATOM 690 C C . ARG A 1 92 ? 0.265 5.152 -13.592 1.00 84.50 92 ARG A C 1
ATOM 692 O O . ARG A 1 92 ? 1.110 4.263 -13.634 1.00 84.50 92 ARG A O 1
ATOM 699 N N . PHE A 1 93 ? 0.588 6.434 -13.468 1.00 89.19 93 PHE A N 1
ATOM 700 C CA . PHE A 1 93 ? 1.960 6.917 -13.429 1.00 89.19 93 PHE A CA 1
ATOM 701 C C . PHE A 1 93 ? 2.314 7.432 -12.041 1.00 89.19 93 PHE A C 1
ATOM 703 O O . PHE A 1 93 ? 1.501 8.082 -11.387 1.00 89.19 93 PHE A O 1
ATOM 710 N N . VAL A 1 94 ? 3.537 7.167 -11.598 1.00 90.25 94 VAL A N 1
ATOM 711 C CA . VAL A 1 94 ? 4.066 7.683 -10.332 1.00 90.25 94 VAL A CA 1
ATOM 712 C C . VAL A 1 94 ? 5.353 8.442 -10.596 1.00 90.25 94 VAL A C 1
ATOM 714 O O . VAL A 1 94 ? 6.226 7.972 -11.320 1.00 90.25 94 VAL A O 1
ATOM 717 N N . THR A 1 95 ? 5.487 9.604 -9.964 1.00 93.12 95 THR A N 1
ATOM 718 C CA . THR A 1 95 ? 6.677 10.445 -10.078 1.00 93.12 95 THR A CA 1
ATOM 719 C C . THR A 1 95 ? 7.566 10.290 -8.847 1.00 93.12 95 THR A C 1
ATOM 721 O O . THR A 1 95 ? 7.136 10.486 -7.708 1.00 93.12 95 THR A O 1
ATOM 724 N N . LEU A 1 96 ? 8.835 9.957 -9.075 1.00 93.44 96 LEU A N 1
ATOM 725 C CA . LEU A 1 96 ? 9.886 9.876 -8.069 1.00 93.44 96 LEU A CA 1
ATOM 726 C C . LEU A 1 96 ? 10.789 11.120 -8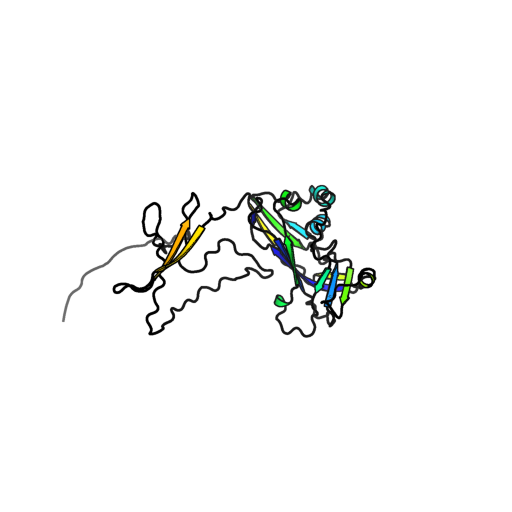.172 1.00 93.44 96 LEU A C 1
ATOM 728 O O . LEU A 1 96 ? 11.464 11.304 -9.194 1.00 93.44 96 LEU A O 1
ATOM 732 N N . PRO A 1 97 ? 10.838 11.971 -7.129 1.00 92.38 97 PRO A N 1
ATOM 733 C CA . PRO A 1 97 ? 11.667 13.173 -7.119 1.00 92.38 97 PRO A CA 1
ATOM 734 C C . PRO A 1 97 ? 13.159 12.880 -7.311 1.00 92.38 97 PRO A C 1
ATOM 736 O O . PRO A 1 97 ? 13.668 11.851 -6.848 1.00 92.38 97 PRO A O 1
ATOM 739 N N . SER A 1 98 ? 13.876 13.827 -7.922 1.00 91.69 98 SER A N 1
ATOM 740 C CA . SER A 1 98 ? 15.330 13.740 -8.098 1.00 91.69 98 SER A CA 1
ATOM 741 C C . SER A 1 98 ? 16.074 13.569 -6.760 1.00 91.69 98 SER A C 1
ATOM 743 O O . SER A 1 98 ? 15.644 14.111 -5.731 1.00 91.69 98 SER A O 1
ATOM 745 N N . PRO A 1 99 ? 17.170 12.787 -6.732 1.00 90.06 99 PRO A N 1
ATOM 746 C CA . PRO A 1 99 ? 18.107 12.739 -5.614 1.00 90.06 99 PRO A CA 1
ATOM 747 C C . PRO A 1 99 ? 18.962 14.003 -5.474 1.00 90.06 99 PRO A C 1
ATOM 749 O O . PRO A 1 99 ? 19.440 14.277 -4.371 1.00 90.06 99 PRO A O 1
ATOM 752 N N . MET A 1 100 ? 19.135 14.793 -6.539 1.00 88.88 100 MET A N 1
ATOM 753 C CA . MET A 1 100 ? 19.988 15.979 -6.514 1.00 88.88 100 MET A CA 1
ATOM 754 C C . MET A 1 100 ? 19.395 17.109 -5.667 1.00 88.88 100 MET A C 1
ATOM 756 O O . MET A 1 100 ? 18.201 17.390 -5.711 1.00 88.88 100 MET A O 1
ATOM 760 N N 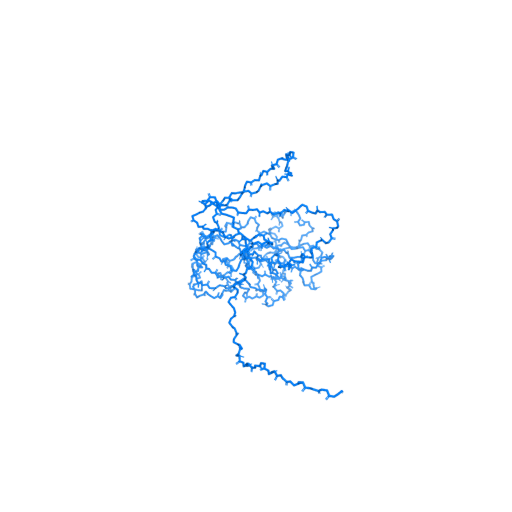. GLY A 1 101 ? 20.254 17.784 -4.896 1.00 81.06 101 GLY A N 1
ATOM 761 C CA . GLY A 1 101 ? 19.872 18.972 -4.124 1.00 81.06 101 GLY A CA 1
ATOM 762 C C . GLY A 1 101 ? 18.934 18.705 -2.940 1.00 81.06 101 GLY A C 1
ATOM 763 O O . GLY A 1 101 ? 18.380 19.648 -2.376 1.00 81.06 101 GLY A O 1
ATOM 764 N N . ARG A 1 102 ? 18.744 17.441 -2.535 1.00 84.44 102 ARG A N 1
ATOM 765 C CA . ARG A 1 102 ? 17.918 17.101 -1.371 1.00 84.44 102 ARG A CA 1
ATOM 766 C C . ARG A 1 102 ? 18.528 17.657 -0.089 1.00 84.44 102 ARG A C 1
ATOM 768 O O . ARG A 1 102 ? 19.621 17.277 0.315 1.00 84.44 102 ARG A O 1
ATOM 775 N N . THR A 1 103 ? 17.769 18.514 0.581 1.00 81.75 103 THR A N 1
ATOM 776 C CA . THR A 1 103 ? 18.098 19.045 1.913 1.00 81.75 103 THR A CA 1
ATOM 777 C C . THR A 1 103 ? 17.418 18.267 3.039 1.00 81.75 103 THR A C 1
ATOM 779 O O . THR A 1 103 ? 17.836 18.348 4.192 1.00 81.75 103 THR A O 1
ATOM 782 N N . LYS A 1 104 ? 16.366 17.508 2.709 1.00 84.06 104 LYS A N 1
ATOM 783 C CA . LYS A 1 104 ? 15.595 16.692 3.652 1.00 84.06 104 LYS A CA 1
ATOM 784 C C . LYS A 1 104 ? 16.253 15.337 3.889 1.00 84.06 104 LYS A C 1
ATOM 786 O O . LYS A 1 104 ? 16.962 14.808 3.033 1.00 84.06 104 LYS A O 1
ATOM 791 N N . HIS A 1 105 ? 15.965 14.744 5.043 1.00 84.06 105 HIS A N 1
ATOM 792 C CA . HIS A 1 105 ? 16.402 13.388 5.354 1.00 84.06 105 HIS A CA 1
ATOM 793 C C . HIS A 1 105 ? 15.753 12.375 4.391 1.00 84.06 105 HIS A C 1
ATOM 795 O O . HIS A 1 105 ? 14.570 12.489 4.081 1.00 84.06 105 HIS A O 1
ATOM 801 N N . TYR A 1 106 ? 16.485 11.338 3.958 1.00 78.38 106 TYR A N 1
ATOM 802 C CA . TYR A 1 106 ? 16.038 10.421 2.889 1.00 78.38 106 TYR A CA 1
ATOM 803 C C . TYR A 1 106 ? 14.670 9.759 3.140 1.00 78.38 106 TYR A C 1
ATOM 805 O O . TYR A 1 106 ? 13.951 9.445 2.193 1.00 78.38 106 TYR A O 1
ATOM 813 N N . LYS A 1 107 ? 14.295 9.552 4.412 1.00 83.50 107 LYS A N 1
ATOM 814 C CA . LYS A 1 107 ? 12.983 9.007 4.810 1.00 83.50 107 LYS A CA 1
ATOM 815 C C . LYS A 1 107 ? 11.811 9.899 4.388 1.00 83.50 107 LYS A C 1
ATOM 817 O O . LYS A 1 107 ? 10.732 9.390 4.128 1.00 83.50 107 LYS A O 1
ATOM 822 N N . GLU A 1 108 ? 12.026 11.203 4.279 1.00 85.38 108 GLU A N 1
ATOM 823 C CA . GLU A 1 108 ? 11.016 12.169 3.833 1.00 85.38 108 GLU A CA 1
ATOM 824 C C . GLU A 1 108 ? 10.934 12.274 2.303 1.00 85.38 108 GLU A C 1
ATOM 826 O O . GLU A 1 108 ? 10.076 12.973 1.775 1.00 85.38 108 GLU A O 1
ATOM 831 N N . CYS A 1 109 ? 11.830 11.598 1.579 1.00 87.94 109 CYS A N 1
ATOM 832 C CA . CYS A 1 109 ? 11.899 11.633 0.117 1.00 87.94 109 CYS A CA 1
ATOM 833 C C . CYS A 1 109 ? 11.178 10.454 -0.548 1.00 87.94 109 CYS A C 1
ATOM 835 O O . CYS A 1 109 ? 11.290 10.277 -1.760 1.00 87.94 109 CYS A O 1
ATOM 837 N N . PHE A 1 110 ? 10.481 9.626 0.232 1.00 91.81 110 PHE A N 1
ATOM 838 C CA . PHE A 1 110 ? 9.705 8.515 -0.302 1.00 91.81 110 PHE A CA 1
ATOM 839 C C . PHE A 1 110 ? 8.410 9.012 -0.925 1.00 91.81 110 PHE A C 1
ATOM 841 O O . PHE A 1 110 ? 7.612 9.681 -0.273 1.00 91.81 110 PHE A O 1
ATOM 848 N N . THR A 1 111 ? 8.174 8.600 -2.164 1.00 92.56 111 THR A N 1
ATOM 849 C CA . THR A 1 111 ? 6.847 8.643 -2.764 1.00 92.56 111 THR A CA 1
ATOM 850 C C . THR A 1 111 ? 6.055 7.454 -2.229 1.00 92.56 111 THR A C 1
ATOM 852 O O . THR A 1 111 ? 6.486 6.307 -2.376 1.00 92.56 111 THR A O 1
ATOM 855 N N . ILE A 1 112 ? 4.930 7.731 -1.570 1.00 91.06 112 ILE A N 1
ATOM 856 C CA . ILE A 1 112 ? 4.076 6.726 -0.928 1.00 91.06 112 ILE A CA 1
ATOM 857 C C . ILE A 1 112 ? 2.914 6.375 -1.859 1.00 91.06 112 ILE A C 1
ATOM 859 O O . ILE A 1 112 ? 2.244 7.258 -2.388 1.00 91.06 112 ILE A O 1
ATOM 863 N N . PHE A 1 113 ? 2.664 5.081 -2.017 1.00 90.31 113 PHE A N 1
ATOM 864 C CA . PHE A 1 113 ? 1.533 4.514 -2.733 1.00 90.31 113 PHE A CA 1
ATOM 865 C C . PHE A 1 113 ? 0.775 3.564 -1.804 1.00 90.31 113 PHE A C 1
ATOM 867 O O . PHE A 1 113 ? 1.377 2.687 -1.191 1.00 90.31 113 PHE A O 1
ATOM 874 N N . GLU A 1 114 ? -0.541 3.722 -1.698 1.00 90.69 114 GLU A N 1
ATOM 875 C CA . GLU A 1 114 ? -1.384 2.857 -0.872 1.00 90.69 114 GLU A CA 1
ATOM 876 C C . GLU A 1 114 ? -2.309 2.025 -1.758 1.00 90.69 114 GLU A C 1
ATOM 878 O O . GLU A 1 114 ? -3.194 2.564 -2.422 1.00 90.69 114 GLU A O 1
ATOM 883 N N . TYR A 1 115 ? -2.131 0.705 -1.731 1.00 91.06 115 TYR A N 1
ATOM 884 C CA . TYR A 1 115 ? -3.074 -0.230 -2.330 1.00 91.06 115 TYR A CA 1
ATOM 885 C C . TYR A 1 115 ? -4.146 -0.580 -1.299 1.00 91.06 115 TYR A C 1
ATOM 887 O O . TYR A 1 115 ? -3.849 -1.220 -0.287 1.00 91.06 115 TYR A O 1
ATOM 895 N N . ARG A 1 116 ? -5.385 -0.157 -1.546 1.00 91.88 116 ARG A N 1
ATOM 896 C CA . ARG A 1 116 ? -6.532 -0.437 -0.674 1.00 91.88 116 ARG A CA 1
ATOM 897 C C . ARG A 1 116 ? -7.015 -1.863 -0.906 1.00 91.88 116 ARG A C 1
ATOM 899 O O . ARG A 1 116 ? -7.122 -2.294 -2.050 1.00 91.88 116 ARG A O 1
ATOM 906 N N . ILE A 1 117 ? -7.267 -2.593 0.175 1.00 90.50 117 ILE A N 1
ATOM 907 C CA . ILE A 1 117 ? -7.911 -3.905 0.115 1.00 90.50 117 ILE A CA 1
ATOM 908 C C . ILE A 1 117 ? -9.302 -3.724 0.705 1.00 90.50 117 ILE A C 1
ATOM 910 O O . ILE A 1 117 ? -9.455 -3.676 1.924 1.00 90.50 117 ILE A O 1
ATOM 914 N N . ASP A 1 118 ? -10.290 -3.588 -0.171 1.00 88.38 118 ASP A N 1
ATOM 915 C CA . ASP A 1 118 ? -11.690 -3.499 0.232 1.00 88.38 118 ASP A CA 1
ATOM 916 C C . ASP A 1 118 ? -12.181 -4.880 0.687 1.00 88.38 118 ASP A C 1
ATOM 918 O O . ASP A 1 118 ? -11.764 -5.902 0.130 1.00 88.38 118 ASP A O 1
ATOM 922 N N . GLY A 1 119 ? -13.034 -4.928 1.715 1.00 85.88 119 GLY A N 1
ATOM 923 C CA . GLY A 1 119 ? -13.502 -6.184 2.322 1.00 85.88 119 GLY A CA 1
ATOM 924 C C . GLY A 1 119 ? -14.274 -7.093 1.356 1.00 85.88 119 GLY A C 1
ATOM 925 O O . GLY A 1 119 ? -14.236 -8.312 1.489 1.00 85.88 119 GLY A O 1
ATOM 926 N N . ASP A 1 120 ? -14.908 -6.510 0.341 1.00 85.06 120 ASP A N 1
ATOM 927 C CA . ASP A 1 120 ? -15.643 -7.197 -0.725 1.00 85.06 120 ASP A CA 1
ATOM 928 C C . ASP A 1 120 ? -14.783 -7.509 -1.965 1.00 85.06 120 ASP A C 1
ATOM 930 O O . ASP A 1 120 ? -15.269 -8.102 -2.929 1.00 85.06 120 ASP A O 1
ATOM 934 N N . SER A 1 121 ? -13.496 -7.145 -1.954 1.00 85.31 121 SER A N 1
ATOM 935 C CA . SER A 1 121 ? -12.593 -7.411 -3.073 1.00 85.31 121 SER A CA 1
ATOM 936 C C . SER A 1 121 ? -12.259 -8.899 -3.215 1.00 85.31 121 SER A C 1
ATOM 938 O O . SER A 1 121 ? -12.173 -9.656 -2.244 1.00 85.31 121 SER A O 1
ATOM 940 N N . GLU A 1 122 ? -11.954 -9.326 -4.443 1.00 82.44 122 GLU A N 1
ATOM 941 C CA . GLU A 1 122 ? -11.500 -10.698 -4.703 1.00 82.44 122 GLU A CA 1
ATOM 942 C C . GLU A 1 122 ? -10.240 -11.043 -3.901 1.00 82.44 122 GLU A C 1
ATOM 944 O O . GLU A 1 122 ? -10.112 -12.159 -3.403 1.00 82.44 122 GLU A O 1
ATOM 949 N N . LEU A 1 123 ? -9.330 -10.082 -3.708 1.00 84.44 123 LEU A N 1
ATOM 950 C CA . LEU A 1 123 ? -8.148 -10.292 -2.877 1.00 84.44 123 LEU A CA 1
ATOM 951 C C . LEU A 1 123 ? -8.519 -10.520 -1.404 1.00 84.44 123 LEU A C 1
ATOM 953 O O . LEU A 1 123 ? -7.935 -11.404 -0.778 1.00 84.44 123 LEU A O 1
ATOM 957 N N . ALA A 1 124 ? -9.482 -9.767 -0.863 1.00 87.88 124 ALA A N 1
ATOM 958 C CA . ALA A 1 124 ? -9.971 -9.955 0.503 1.00 87.88 124 ALA A CA 1
ATOM 959 C C . ALA A 1 124 ? -10.622 -11.327 0.706 1.00 87.88 124 ALA A C 1
ATOM 961 O O . ALA A 1 124 ? -10.372 -11.963 1.726 1.00 87.88 124 ALA A O 1
ATOM 962 N N . SER A 1 125 ? -11.354 -11.842 -0.289 1.00 85.88 125 SER A N 1
ATOM 963 C CA . SER A 1 125 ? -11.986 -13.171 -0.215 1.00 85.88 125 SER A CA 1
ATOM 964 C C . SER A 1 125 ? -10.995 -14.327 0.005 1.00 85.88 125 SER A C 1
ATOM 966 O O . SER A 1 125 ? -11.357 -15.395 0.500 1.00 85.88 125 SER A O 1
ATOM 968 N N . LEU A 1 126 ? -9.721 -14.111 -0.333 1.00 85.00 126 LEU A N 1
ATOM 969 C CA . LEU A 1 126 ? -8.646 -15.093 -0.185 1.00 85.00 126 LEU A CA 1
ATOM 970 C C . LEU A 1 126 ? -7.956 -15.018 1.193 1.00 85.00 126 LEU A C 1
ATOM 972 O O . LEU A 1 126 ? -7.143 -15.888 1.533 1.00 85.00 126 LEU A O 1
ATOM 976 N N . LEU A 1 127 ? -8.257 -13.981 1.979 1.00 87.56 127 LEU A N 1
ATOM 977 C CA . LEU A 1 127 ? -7.732 -13.732 3.316 1.00 87.56 127 LEU A CA 1
ATOM 978 C C . LEU A 1 127 ? -8.694 -14.319 4.358 1.00 87.56 127 LEU A C 1
ATOM 980 O O . LEU A 1 127 ? -9.790 -13.819 4.579 1.00 87.56 127 LEU A O 1
ATOM 984 N N . GLN A 1 128 ? -8.281 -15.406 5.006 1.00 87.50 128 GLN A N 1
ATOM 985 C CA . GLN A 1 128 ? -9.107 -16.147 5.954 1.00 87.50 128 GLN A CA 1
ATOM 986 C C . GLN A 1 128 ? -8.991 -15.564 7.368 1.00 87.50 128 GLN A C 1
ATOM 988 O O . GLN A 1 128 ? -7.868 -15.418 7.863 1.00 87.50 128 GLN A O 1
ATOM 993 N N . PRO A 1 129 ? -10.117 -15.323 8.059 1.00 90.12 129 PRO A N 1
ATOM 994 C CA . PRO A 1 129 ? -10.122 -14.954 9.469 1.00 90.12 129 PRO A CA 1
ATOM 995 C C . PRO A 1 129 ? -9.344 -15.920 10.371 1.00 90.12 129 PRO A C 1
ATOM 997 O O . PRO A 1 129 ? -9.274 -17.130 10.137 1.00 90.12 129 PRO A O 1
ATOM 1000 N N . GLY A 1 130 ? -8.705 -15.366 11.403 1.00 83.44 130 GLY A N 1
ATOM 1001 C CA . GLY A 1 130 ? -7.861 -16.095 12.351 1.00 83.44 130 GLY A CA 1
ATOM 1002 C C . GLY A 1 130 ? -6.483 -16.491 11.808 1.00 83.44 130 GLY A C 1
ATOM 1003 O O . GLY A 1 130 ? -5.758 -17.236 12.472 1.00 83.44 130 GLY A O 1
ATOM 1004 N N . LYS A 1 131 ? -6.105 -16.032 10.608 1.00 87.00 131 LYS A N 1
ATOM 1005 C CA . LYS A 1 131 ? -4.788 -16.287 10.009 1.00 87.00 131 LYS A CA 1
ATOM 1006 C C . LYS A 1 131 ? -3.911 -15.041 10.017 1.00 87.00 131 LYS A C 1
ATOM 1008 O O . LYS A 1 131 ? -4.383 -13.913 9.888 1.00 87.00 131 LYS A O 1
ATOM 1013 N N . GLU A 1 132 ? -2.610 -15.280 10.134 1.00 88.88 132 GLU A N 1
ATOM 1014 C CA . GLU A 1 132 ? -1.573 -14.262 9.998 1.00 88.88 132 GLU A CA 1
ATOM 1015 C C . GLU A 1 132 ? -0.974 -14.304 8.598 1.00 88.88 132 GLU A C 1
ATOM 1017 O O . GLU A 1 132 ? -0.696 -15.374 8.052 1.00 88.88 132 GLU A O 1
ATOM 1022 N N . TYR A 1 133 ? -0.740 -13.124 8.042 1.00 88.81 133 TYR A N 1
ATOM 1023 C CA . TYR A 1 133 ? -0.270 -12.921 6.688 1.00 88.81 133 TYR A CA 1
ATOM 1024 C C . TYR A 1 133 ? 0.953 -12.017 6.678 1.00 88.81 133 TYR A C 1
ATOM 1026 O O . TYR A 1 133 ? 1.042 -11.043 7.424 1.00 88.81 133 TYR A O 1
ATOM 1034 N N . SER A 1 134 ? 1.896 -12.320 5.785 1.00 90.00 134 SER A N 1
ATOM 1035 C CA . SER A 1 134 ? 3.027 -11.440 5.503 1.00 90.00 134 SER A CA 1
ATOM 1036 C C . SER A 1 134 ? 3.269 -11.309 4.009 1.00 90.00 134 SER A C 1
ATOM 1038 O O . SER A 1 134 ? 3.399 -12.326 3.336 1.00 90.00 134 SER A O 1
ATOM 1040 N N . ILE A 1 135 ? 3.385 -10.079 3.503 1.00 90.94 135 ILE A N 1
ATOM 1041 C CA . ILE A 1 135 ? 3.661 -9.756 2.098 1.00 90.94 135 ILE A CA 1
ATOM 1042 C C . ILE A 1 135 ? 5.007 -9.036 2.001 1.00 90.94 135 ILE A C 1
ATOM 1044 O O . ILE A 1 135 ? 5.251 -8.045 2.690 1.00 90.94 135 ILE A O 1
ATOM 1048 N N . LYS A 1 136 ? 5.893 -9.529 1.134 1.00 91.38 136 LYS A N 1
ATOM 1049 C CA . LYS A 1 136 ? 7.227 -8.957 0.897 1.00 91.38 136 LYS A CA 1
ATOM 1050 C C . LYS A 1 136 ? 7.653 -9.108 -0.559 1.00 91.38 136 LYS A C 1
ATOM 1052 O O . LYS A 1 136 ? 7.116 -9.952 -1.275 1.00 91.38 136 LYS A O 1
ATOM 1057 N N . LEU A 1 137 ? 8.666 -8.354 -0.983 1.00 91.88 137 LEU A N 1
ATOM 1058 C CA . LEU A 1 137 ? 9.261 -8.521 -2.312 1.00 91.88 137 LEU A CA 1
ATOM 1059 C C . LEU A 1 137 ? 9.783 -9.946 -2.527 1.00 91.88 137 LEU A C 1
ATOM 1061 O O . LEU A 1 137 ? 10.418 -10.545 -1.652 1.00 91.88 137 LEU A O 1
ATOM 1065 N N . ALA A 1 138 ? 9.529 -10.486 -3.716 1.00 90.06 138 ALA A N 1
ATOM 1066 C CA . ALA A 1 138 ? 10.008 -11.803 -4.100 1.00 90.06 138 ALA A CA 1
ATOM 1067 C C . ALA A 1 138 ? 11.471 -11.798 -4.553 1.00 90.06 138 ALA A C 1
ATOM 1069 O O . ALA A 1 138 ? 12.182 -12.786 -4.327 1.00 90.06 138 ALA A O 1
ATOM 1070 N N . SER A 1 139 ? 11.891 -10.701 -5.187 1.00 89.62 139 SER A N 1
ATOM 1071 C CA . SER A 1 139 ? 13.218 -10.483 -5.757 1.00 89.62 139 SER A CA 1
ATOM 1072 C C . SER A 1 139 ? 13.575 -8.986 -5.751 1.00 89.62 139 SER A C 1
ATOM 1074 O O . SER A 1 139 ? 12.820 -8.166 -5.231 1.00 89.62 139 SER A O 1
ATOM 1076 N N . ARG A 1 140 ? 14.736 -8.619 -6.316 1.00 91.75 140 ARG A N 1
ATOM 1077 C CA . ARG A 1 140 ? 15.078 -7.205 -6.551 1.00 91.75 140 ARG A CA 1
ATOM 1078 C C . ARG A 1 140 ? 14.289 -6.596 -7.705 1.00 91.75 140 ARG A C 1
ATOM 1080 O O . ARG A 1 140 ? 14.201 -5.383 -7.786 1.00 91.75 140 ARG A O 1
ATOM 1087 N N . ASP A 1 141 ? 13.765 -7.403 -8.614 1.00 92.19 141 ASP A N 1
ATOM 1088 C CA . ASP A 1 141 ? 12.963 -6.893 -9.714 1.00 92.19 141 ASP A CA 1
ATOM 1089 C C . ASP A 1 141 ? 11.601 -6.424 -9.197 1.00 92.19 141 ASP A C 1
ATOM 1091 O O . ASP A 1 141 ? 10.870 -7.201 -8.580 1.00 92.19 141 ASP A O 1
ATOM 1095 N N . ILE A 1 142 ? 11.283 -5.153 -9.442 1.00 91.94 142 ILE A N 1
ATOM 1096 C CA . ILE A 1 142 ? 10.007 -4.541 -9.056 1.00 91.94 142 ILE A CA 1
ATOM 1097 C C . ILE A 1 142 ? 8.968 -4.580 -10.186 1.00 91.94 142 ILE A C 1
ATOM 1099 O O . ILE A 1 142 ? 7.849 -4.107 -10.005 1.00 91.94 142 ILE A O 1
ATOM 1103 N N . GLY A 1 143 ? 9.310 -5.162 -11.340 1.00 92.88 143 GLY A N 1
ATOM 1104 C CA . GLY A 1 143 ? 8.377 -5.423 -12.437 1.00 92.88 143 GLY A CA 1
ATOM 1105 C C . GLY A 1 143 ? 7.966 -4.197 -13.255 1.00 92.88 143 GLY A C 1
ATOM 1106 O O . GLY A 1 143 ? 7.099 -4.320 -14.113 1.00 92.88 143 GLY A O 1
ATOM 1107 N N . ILE A 1 144 ? 8.577 -3.030 -13.025 1.00 93.81 144 ILE A N 1
ATOM 1108 C CA . ILE A 1 144 ? 8.308 -1.820 -13.815 1.00 93.81 144 ILE A CA 1
ATOM 1109 C C . ILE A 1 144 ? 8.851 -2.017 -15.233 1.00 93.81 144 ILE A C 1
ATOM 1111 O O . ILE A 1 144 ? 10.046 -2.258 -15.421 1.00 93.81 144 ILE A O 1
ATOM 1115 N N . LYS A 1 145 ? 7.958 -1.921 -16.223 1.00 92.81 145 LYS A N 1
ATOM 1116 C CA . LYS A 1 145 ? 8.268 -2.150 -17.645 1.00 92.81 145 LYS A CA 1
ATOM 1117 C C . LYS A 1 145 ? 8.555 -0.870 -18.420 1.00 92.81 145 LYS A C 1
ATOM 1119 O O . LYS A 1 145 ? 9.242 -0.938 -19.434 1.00 92.81 145 LYS A O 1
ATOM 1124 N N . TRP A 1 146 ? 8.017 0.260 -17.966 1.00 94.44 146 TRP A N 1
ATOM 1125 C CA . TRP A 1 146 ? 8.175 1.548 -18.628 1.00 94.44 146 TRP A CA 1
ATOM 1126 C C . TRP A 1 146 ? 8.458 2.649 -17.614 1.00 94.44 146 TRP A C 1
ATOM 1128 O O . TRP A 1 146 ? 7.785 2.749 -16.583 1.00 94.44 146 TRP A O 1
ATOM 1138 N N . TRP A 1 147 ? 9.462 3.465 -17.909 1.00 95.00 147 TRP A N 1
ATOM 1139 C CA . TRP A 1 147 ? 9.796 4.660 -17.151 1.00 95.00 147 TRP A CA 1
ATOM 1140 C C . TRP A 1 147 ? 10.611 5.638 -18.003 1.00 95.00 147 TRP A C 1
ATOM 1142 O O . TRP A 1 147 ? 11.264 5.242 -18.971 1.00 95.00 147 TRP A O 1
ATOM 1152 N N . THR A 1 148 ? 10.579 6.914 -17.623 1.00 95.50 148 THR A N 1
ATOM 1153 C CA . THR A 1 148 ? 11.351 7.980 -18.275 1.00 95.50 148 THR A CA 1
ATOM 1154 C C . THR A 1 148 ? 11.722 9.088 -17.293 1.00 95.50 148 THR A C 1
ATOM 1156 O O . THR A 1 148 ? 11.100 9.234 -16.235 1.00 95.50 148 THR A O 1
ATOM 1159 N N . TYR A 1 149 ? 12.719 9.895 -17.646 1.00 94.94 149 TYR A N 1
ATOM 1160 C CA . TYR A 1 149 ? 12.996 11.154 -16.963 1.00 94.94 149 TYR A CA 1
ATOM 1161 C C . TYR A 1 149 ? 12.112 12.288 -17.486 1.00 94.94 149 TYR A C 1
ATOM 1163 O O . TYR A 1 149 ? 11.801 12.353 -18.675 1.00 94.94 149 TYR A O 1
ATOM 1171 N N . VAL A 1 150 ? 11.740 13.206 -16.594 1.00 92.94 150 VAL A N 1
ATOM 1172 C CA . VAL A 1 150 ? 10.972 14.413 -16.920 1.00 92.94 150 VAL A CA 1
ATOM 1173 C C . VAL A 1 150 ? 11.549 15.637 -16.217 1.00 92.94 150 VAL A C 1
ATOM 1175 O O . VAL A 1 150 ? 11.859 15.600 -15.022 1.00 92.94 150 VAL A O 1
ATOM 1178 N N . ASP A 1 151 ? 11.664 16.735 -16.959 1.00 88.50 151 ASP A N 1
ATOM 1179 C CA . ASP A 1 151 ? 12.115 18.024 -16.428 1.00 88.50 151 ASP A CA 1
ATOM 1180 C C . ASP A 1 151 ? 11.013 18.719 -15.611 1.00 88.50 151 ASP A C 1
ATOM 1182 O O . ASP A 1 151 ? 11.278 19.279 -14.549 1.00 88.50 151 ASP A O 1
ATOM 1186 N N . GLU A 1 152 ? 9.757 18.615 -16.060 1.00 86.12 152 GLU A N 1
ATOM 1187 C CA . GLU A 1 152 ? 8.598 19.283 -15.456 1.00 86.12 152 GLU A CA 1
ATOM 1188 C C . GLU A 1 152 ? 7.577 18.266 -14.910 1.00 86.12 152 GLU A C 1
ATOM 1190 O O . GLU A 1 152 ? 6.552 18.001 -15.534 1.00 86.12 152 GLU A O 1
ATOM 1195 N N . PRO A 1 153 ? 7.811 17.687 -13.716 1.00 81.94 153 PRO A N 1
ATOM 1196 C CA . PRO A 1 153 ? 6.987 16.605 -13.162 1.00 81.94 153 PRO A CA 1
ATOM 1197 C C . PRO A 1 153 ? 5.537 16.977 -12.827 1.00 81.94 153 PRO A C 1
ATOM 1199 O O . PRO A 1 153 ? 4.754 16.092 -12.491 1.00 81.94 153 PRO A O 1
ATOM 1202 N N . GLN A 1 154 ? 5.200 18.270 -12.831 1.00 79.94 154 GLN A N 1
ATOM 1203 C CA . GLN A 1 154 ? 3.855 18.764 -12.518 1.00 79.94 154 GLN A CA 1
ATOM 1204 C C . GLN A 1 154 ? 2.929 18.756 -13.738 1.00 79.94 154 GLN A C 1
ATOM 1206 O O . GLN A 1 154 ? 1.713 18.849 -13.580 1.00 79.94 154 GLN A O 1
ATOM 1211 N N . LEU A 1 155 ? 3.492 18.668 -14.946 1.00 82.12 155 LEU A N 1
ATOM 1212 C CA . LEU A 1 155 ? 2.709 18.556 -16.164 1.00 82.12 155 LEU A CA 1
ATOM 1213 C C . LEU A 1 155 ? 2.359 17.086 -16.424 1.00 82.12 155 LEU A C 1
ATOM 1215 O O . LEU A 1 155 ? 3.199 16.207 -16.217 1.00 82.12 155 LEU A O 1
ATOM 1219 N N . PRO A 1 156 ? 1.128 16.796 -16.879 1.00 82.12 156 PRO A N 1
ATOM 1220 C CA . PRO A 1 156 ? 0.791 15.457 -17.332 1.00 82.12 156 PRO A CA 1
ATOM 1221 C C . PRO A 1 156 ? 1.671 15.078 -18.527 1.00 82.12 156 PRO A C 1
ATOM 1223 O O . PRO A 1 156 ? 1.965 15.914 -19.383 1.00 82.12 156 PRO A O 1
ATOM 1226 N N . LEU A 1 157 ? 2.063 13.806 -18.591 1.00 85.12 157 LEU A N 1
ATOM 1227 C CA . LEU A 1 157 ? 2.754 13.265 -19.758 1.00 85.12 157 LEU A CA 1
ATOM 1228 C C . LEU A 1 157 ? 1.859 13.383 -20.997 1.00 85.12 157 LEU A C 1
ATOM 1230 O O . LEU A 1 157 ? 0.665 13.080 -20.931 1.00 85.12 157 LEU A O 1
ATOM 1234 N N . SER A 1 158 ? 2.435 13.786 -22.129 1.00 86.00 158 SER A N 1
ATOM 1235 C CA . SER A 1 158 ? 1.731 13.737 -23.411 1.00 86.00 158 SER A CA 1
ATOM 1236 C C . SER A 1 158 ? 1.634 12.297 -23.931 1.00 86.00 158 SER A C 1
ATOM 1238 O O . SER A 1 158 ? 2.486 11.456 -23.639 1.00 86.00 158 SER A O 1
ATOM 1240 N N . GLU A 1 159 ? 0.627 12.005 -24.758 1.00 85.50 159 GLU A N 1
ATOM 1241 C CA . GLU A 1 159 ? 0.490 10.694 -25.422 1.00 85.50 159 GLU A CA 1
ATOM 1242 C C . GLU A 1 159 ? 1.722 10.338 -26.272 1.00 85.50 159 GLU A C 1
ATOM 1244 O O . GLU A 1 159 ? 2.109 9.174 -26.376 1.00 85.50 159 GLU A O 1
ATOM 1249 N N . GLU A 1 160 ? 2.388 11.347 -26.837 1.00 86.38 160 GLU A N 1
ATOM 1250 C CA . GLU A 1 160 ? 3.638 11.183 -27.580 1.00 86.38 160 GLU A CA 1
ATOM 1251 C C . GLU A 1 160 ? 4.768 10.689 -26.673 1.00 86.38 160 GLU A C 1
ATOM 1253 O O . GLU A 1 160 ? 5.484 9.767 -27.051 1.00 86.38 160 GLU A O 1
ATOM 1258 N N . GLN A 1 161 ? 4.901 11.250 -25.465 1.00 85.62 161 GLN A N 1
ATOM 1259 C CA . GLN A 1 161 ? 5.884 10.797 -24.477 1.00 85.62 161 GLN A CA 1
ATOM 1260 C C . GLN A 1 161 ? 5.576 9.378 -23.994 1.00 85.62 161 GLN A C 1
ATOM 1262 O O . GLN A 1 161 ? 6.482 8.558 -23.898 1.00 85.62 161 GLN A O 1
ATOM 1267 N N . ILE A 1 162 ? 4.305 9.061 -23.736 1.00 86.56 162 ILE A N 1
ATOM 1268 C CA . ILE A 1 162 ? 3.882 7.722 -23.291 1.00 86.56 162 ILE A CA 1
ATOM 1269 C C . ILE A 1 162 ? 4.134 6.670 -24.384 1.00 86.56 162 ILE A C 1
ATOM 1271 O O . ILE A 1 162 ? 4.458 5.522 -24.081 1.00 86.56 162 ILE A O 1
ATOM 1275 N N . SER A 1 163 ? 4.016 7.060 -25.655 1.00 87.50 163 SER A N 1
ATOM 1276 C CA . SER A 1 163 ? 4.248 6.182 -26.808 1.00 87.50 163 SER A CA 1
ATOM 1277 C C . SER A 1 163 ? 5.732 5.956 -27.122 1.00 87.50 163 SER A C 1
ATOM 1279 O O . SER A 1 163 ? 6.059 5.066 -27.912 1.00 87.50 163 SER A O 1
ATOM 1281 N N . GLN A 1 164 ? 6.642 6.742 -26.537 1.00 90.00 164 GLN A N 1
ATOM 1282 C CA . GLN A 1 164 ? 8.081 6.550 -26.710 1.00 90.00 164 GLN A CA 1
ATOM 1283 C C . GLN A 1 164 ? 8.573 5.298 -25.977 1.00 90.00 164 GLN A C 1
ATOM 1285 O O . GLN A 1 164 ? 8.003 4.838 -24.983 1.00 90.00 164 GLN A O 1
ATOM 1290 N N . SER A 1 165 ? 9.675 4.737 -26.478 1.00 90.75 165 SER A N 1
ATOM 1291 C CA . SER A 1 165 ? 10.356 3.635 -25.806 1.00 90.75 165 SER A CA 1
ATOM 1292 C C . SER A 1 165 ? 10.817 4.060 -24.415 1.00 90.75 165 SER A C 1
ATOM 1294 O O . SER A 1 165 ? 11.387 5.138 -24.262 1.00 90.75 165 SER A O 1
ATOM 1296 N N . SER A 1 166 ? 10.626 3.176 -23.435 1.00 93.50 166 SER A N 1
ATOM 1297 C CA . SER A 1 166 ? 11.184 3.336 -22.091 1.00 93.50 166 SER A CA 1
ATOM 1298 C C . SER A 1 166 ? 12.697 3.529 -22.135 1.00 93.50 166 SER A C 1
ATOM 1300 O O . SER A 1 166 ? 13.378 3.015 -23.027 1.00 93.50 166 SER A O 1
ATOM 1302 N N . GLU A 1 167 ? 13.221 4.164 -21.092 1.00 94.19 167 GLU A N 1
ATOM 1303 C CA . GLU A 1 167 ? 14.651 4.166 -20.809 1.00 94.19 167 GLU A CA 1
ATOM 1304 C C . GLU A 1 167 ? 15.197 2.723 -20.750 1.00 94.19 167 GLU A C 1
ATOM 1306 O O . GLU A 1 167 ? 14.518 1.820 -20.239 1.00 94.19 167 GLU A O 1
ATOM 1311 N N . PRO A 1 168 ? 16.414 2.472 -21.274 1.00 90.50 168 PRO A N 1
ATOM 1312 C CA . PRO A 1 168 ? 16.923 1.119 -21.504 1.00 90.50 168 PRO A CA 1
ATOM 1313 C C . PRO A 1 168 ? 17.351 0.401 -20.218 1.00 90.50 168 PRO A C 1
ATOM 1315 O O . PRO A 1 168 ? 17.482 -0.826 -20.204 1.00 90.50 168 PRO A O 1
ATOM 1318 N N . ALA A 1 169 ? 17.607 1.150 -19.143 1.00 92.06 169 ALA A N 1
ATOM 1319 C CA . ALA A 1 169 ? 18.016 0.587 -17.867 1.00 92.06 169 ALA A CA 1
ATOM 1320 C C . ALA A 1 169 ? 16.820 -0.005 -17.108 1.00 92.06 169 ALA A C 1
ATOM 1322 O O . ALA A 1 169 ? 15.692 0.482 -17.170 1.00 92.06 169 ALA A O 1
ATOM 1323 N N . LYS A 1 170 ? 17.068 -1.070 -16.345 1.00 93.12 170 LYS A N 1
ATOM 1324 C CA . LYS A 1 170 ? 16.023 -1.702 -15.533 1.00 93.12 170 LYS A CA 1
ATOM 1325 C C . LYS A 1 170 ? 15.930 -1.043 -14.162 1.00 93.12 170 LYS A C 1
ATOM 1327 O O . LYS A 1 170 ? 16.957 -0.827 -13.520 1.00 93.12 170 LYS A O 1
ATOM 1332 N N . LEU A 1 171 ? 14.714 -0.804 -13.673 1.00 93.50 171 LEU A N 1
ATOM 1333 C CA . LEU A 1 171 ? 14.509 -0.377 -12.290 1.00 93.50 171 LEU A CA 1
ATOM 1334 C C . LEU A 1 171 ? 14.559 -1.588 -11.361 1.00 93.50 171 LEU A C 1
ATOM 1336 O O . LEU A 1 171 ? 13.753 -2.510 -11.482 1.00 93.50 171 LEU A O 1
ATOM 1340 N N . LEU A 1 172 ? 15.510 -1.592 -10.431 1.00 93.50 172 LEU A N 1
ATOM 1341 C CA . LEU A 1 172 ? 15.705 -2.675 -9.470 1.00 93.50 172 LEU A CA 1
ATOM 1342 C C . LEU A 1 172 ? 15.670 -2.138 -8.045 1.00 93.50 172 LEU A C 1
ATOM 1344 O O . LEU A 1 172 ? 16.137 -1.041 -7.764 1.00 93.50 172 LEU A O 1
ATOM 1348 N N . ASN A 1 173 ? 15.171 -2.937 -7.112 1.00 92.94 173 ASN A N 1
ATOM 1349 C CA . ASN A 1 173 ? 15.216 -2.606 -5.705 1.00 92.94 173 ASN A CA 1
ATOM 1350 C C . ASN A 1 173 ? 16.657 -2.648 -5.166 1.00 92.94 173 ASN A C 1
ATOM 1352 O O . ASN A 1 173 ? 17.376 -3.640 -5.320 1.00 92.94 173 ASN A O 1
ATOM 1356 N N . SER A 1 174 ? 17.046 -1.587 -4.463 1.00 87.75 174 SER A N 1
ATOM 1357 C CA . SER A 1 174 ? 18.395 -1.392 -3.926 1.00 87.75 174 SER A CA 1
ATOM 1358 C C . SER A 1 174 ? 18.757 -2.353 -2.790 1.00 87.75 174 SER A C 1
ATOM 1360 O O . SER A 1 174 ? 19.922 -2.727 -2.655 1.00 87.75 174 SER A O 1
ATOM 1362 N N . LYS A 1 175 ? 17.782 -2.782 -1.972 1.00 77.38 175 LYS A N 1
ATOM 1363 C CA . LYS A 1 175 ? 18.020 -3.663 -0.815 1.00 77.38 175 LYS A CA 1
ATOM 1364 C C . LYS A 1 175 ? 17.373 -5.044 -0.972 1.00 77.38 175 LYS A C 1
ATOM 1366 O O . LYS A 1 175 ? 16.286 -5.153 -1.520 1.00 77.38 175 LYS A O 1
ATOM 1371 N N . PRO A 1 176 ? 17.979 -6.118 -0.433 1.00 61.62 176 PRO A N 1
ATOM 1372 C CA . PRO A 1 176 ? 17.344 -7.438 -0.414 1.00 61.62 176 PRO A CA 1
ATOM 1373 C C . PRO A 1 176 ? 16.061 -7.500 0.433 1.00 61.62 176 PRO A C 1
ATOM 1375 O O . PRO A 1 176 ? 15.185 -8.306 0.136 1.00 61.62 176 PRO A O 1
ATOM 1378 N N . SER A 1 177 ? 15.936 -6.666 1.474 1.00 62.59 177 SER A N 1
ATOM 1379 C CA . SER A 1 177 ? 14.745 -6.575 2.327 1.00 62.59 177 SER A CA 1
ATOM 1380 C C . SER A 1 177 ? 14.126 -5.175 2.263 1.00 62.59 177 SER A C 1
ATOM 1382 O O . SER A 1 177 ? 14.665 -4.204 2.789 1.00 62.59 177 SER A O 1
ATOM 1384 N N . ALA A 1 178 ? 12.969 -5.080 1.614 1.00 69.31 178 ALA A N 1
ATOM 1385 C CA . ALA A 1 178 ? 12.166 -3.865 1.477 1.00 69.31 178 ALA A CA 1
ATOM 1386 C C . ALA A 1 178 ? 11.159 -3.697 2.631 1.00 69.31 178 ALA A C 1
ATOM 1388 O O . ALA A 1 178 ? 10.045 -3.246 2.417 1.00 69.31 178 ALA A O 1
ATOM 1389 N N . GLY A 1 179 ? 11.478 -4.142 3.848 1.00 78.25 179 GLY A N 1
ATOM 1390 C CA . GLY A 1 179 ? 10.430 -4.353 4.855 1.00 78.25 179 GLY A CA 1
ATOM 1391 C C . GLY A 1 179 ? 9.438 -5.449 4.435 1.00 78.25 179 GLY A C 1
ATOM 1392 O O . GLY A 1 179 ? 9.718 -6.244 3.530 1.00 78.25 179 GLY A O 1
ATOM 1393 N N . HIS A 1 180 ? 8.319 -5.541 5.147 1.00 87.38 180 HIS A N 1
ATOM 1394 C CA . HIS A 1 180 ? 7.222 -6.452 4.834 1.00 87.38 180 HIS A CA 1
ATOM 1395 C C . HIS A 1 180 ? 5.933 -5.948 5.484 1.00 87.38 180 HIS A C 1
ATOM 1397 O O . HIS A 1 180 ? 5.953 -5.506 6.627 1.00 87.38 180 HIS A O 1
ATOM 1403 N N . ALA A 1 181 ? 4.809 -6.088 4.790 1.00 91.69 181 ALA A N 1
ATOM 1404 C CA . ALA A 1 181 ? 3.505 -5.923 5.412 1.00 91.69 181 ALA A CA 1
ATOM 1405 C C . ALA A 1 181 ? 3.183 -7.181 6.221 1.00 91.69 181 ALA A C 1
ATOM 1407 O O . ALA A 1 181 ? 3.288 -8.282 5.679 1.00 91.69 181 ALA A O 1
ATOM 1408 N N . ALA A 1 182 ? 2.812 -7.031 7.490 1.00 90.12 182 ALA A N 1
ATOM 1409 C CA . ALA A 1 182 ? 2.403 -8.129 8.362 1.00 90.12 182 ALA A CA 1
ATOM 1410 C C . ALA A 1 182 ? 1.089 -7.773 9.051 1.00 90.12 182 ALA A C 1
ATOM 1412 O O . ALA A 1 182 ? 0.966 -6.700 9.644 1.00 90.12 182 ALA A O 1
ATOM 1413 N N . PHE A 1 183 ? 0.111 -8.668 8.964 1.00 90.75 183 PHE A N 1
ATOM 1414 C CA . PHE A 1 183 ? -1.208 -8.432 9.530 1.00 90.75 183 PHE A CA 1
ATOM 1415 C C . PHE A 1 183 ? -1.942 -9.735 9.843 1.00 90.75 183 PHE A C 1
ATOM 1417 O O . PHE A 1 183 ? -1.695 -10.771 9.226 1.00 90.75 183 PHE A O 1
ATOM 1424 N N . THR A 1 184 ? -2.875 -9.660 10.784 1.00 90.88 184 THR A N 1
ATOM 1425 C CA . THR A 1 184 ? -3.788 -10.748 11.142 1.00 90.88 184 THR A CA 1
ATOM 1426 C C . THR A 1 184 ? -5.181 -10.427 10.625 1.00 90.88 184 THR A C 1
ATOM 1428 O O . THR A 1 184 ? -5.627 -9.287 10.730 1.00 90.88 184 THR A O 1
ATOM 1431 N N . VAL A 1 185 ? -5.878 -11.415 10.076 1.00 90.56 185 VAL A N 1
ATOM 1432 C CA . VAL A 1 185 ? -7.270 -11.243 9.644 1.00 90.56 185 VAL A CA 1
ATOM 1433 C C . VAL A 1 185 ? -8.196 -11.595 10.793 1.00 90.56 185 VAL A C 1
ATOM 1435 O O . VAL A 1 185 ? -8.037 -12.643 11.422 1.00 90.56 185 VAL A O 1
ATOM 1438 N N . VAL A 1 186 ? -9.174 -10.740 11.049 1.00 90.88 186 VAL A N 1
ATOM 1439 C CA . VAL A 1 186 ? -10.258 -10.987 12.002 1.00 90.88 186 VAL A CA 1
ATOM 1440 C C . VAL A 1 186 ? -11.589 -10.973 11.263 1.00 90.88 186 VAL A C 1
ATOM 1442 O O . VAL A 1 186 ? -11.704 -10.322 10.228 1.00 90.88 186 VAL A O 1
ATOM 1445 N N . ASP A 1 187 ? -12.579 -11.702 11.780 1.00 89.38 187 ASP A N 1
ATOM 1446 C CA . ASP A 1 187 ? -13.918 -11.724 11.183 1.00 89.38 187 ASP A CA 1
ATOM 1447 C C . ASP A 1 187 ? -14.546 -10.328 11.204 1.00 89.38 187 ASP A C 1
ATOM 1449 O O . ASP A 1 187 ? -14.992 -9.834 10.178 1.00 89.38 187 ASP A O 1
ATOM 1453 N N . SER A 1 188 ? -14.544 -9.703 12.382 1.00 88.31 188 SER A N 1
ATOM 1454 C CA . SER A 1 188 ? -15.069 -8.365 12.624 1.00 88.31 188 SER A CA 1
ATOM 1455 C C . SER A 1 188 ? -14.341 -7.738 13.808 1.00 88.31 188 SER A C 1
ATOM 1457 O O . SER A 1 188 ? -14.058 -8.419 14.804 1.00 88.31 188 SER A O 1
ATOM 1459 N N . LEU A 1 189 ? -14.037 -6.445 13.724 1.00 84.38 189 LEU A N 1
ATOM 1460 C CA . LEU A 1 189 ? -13.586 -5.678 14.881 1.00 84.38 189 LEU A CA 1
ATOM 1461 C C . LEU A 1 189 ? -14.780 -5.174 15.703 1.00 84.38 189 LEU A C 1
ATOM 1463 O O . LEU A 1 189 ? -15.777 -4.734 15.139 1.00 84.38 189 LEU A O 1
ATOM 1467 N N . PRO A 1 190 ? -14.687 -5.166 17.045 1.00 76.50 190 PRO A N 1
ATOM 1468 C CA . PRO A 1 190 ? -15.702 -4.520 17.860 1.00 76.50 190 PRO A CA 1
ATOM 1469 C C . PRO A 1 190 ? -15.618 -3.007 17.649 1.00 76.50 190 PRO A C 1
ATOM 1471 O O . PRO A 1 190 ? -14.690 -2.356 18.144 1.00 76.50 190 PRO A O 1
ATOM 1474 N N . TRP A 1 191 ? -16.579 -2.442 16.919 1.00 74.19 191 TRP A N 1
ATOM 1475 C CA . TRP A 1 191 ? -16.631 -1.000 16.729 1.00 74.19 191 TRP A CA 1
ATOM 1476 C C . TRP A 1 191 ? -17.206 -0.264 17.936 1.00 74.19 191 TRP A C 1
ATOM 1478 O O . TRP A 1 191 ? -18.167 -0.740 18.552 1.00 74.19 191 TRP A O 1
ATOM 1488 N N . PRO A 1 192 ? -16.603 0.875 18.340 1.00 71.81 192 PRO A N 1
ATOM 1489 C CA . PRO A 1 192 ? -17.131 1.635 19.449 1.00 71.81 192 PRO A CA 1
ATOM 1490 C C . PRO A 1 192 ? -18.539 2.118 19.076 1.00 71.81 192 PRO A C 1
ATOM 1492 O O . PRO A 1 192 ? -18.750 2.577 17.952 1.00 71.81 192 PRO A O 1
ATOM 1495 N N . PRO A 1 193 ? -19.510 2.028 19.998 1.00 72.00 193 PRO A N 1
ATOM 1496 C CA . PRO A 1 193 ? -20.840 2.566 19.767 1.00 72.00 193 PRO A CA 1
ATOM 1497 C C . PRO A 1 193 ? -20.797 4.067 19.474 1.00 72.00 193 PRO A C 1
ATOM 1499 O O . PRO A 1 193 ? -19.873 4.774 19.883 1.00 72.00 193 PRO A O 1
ATOM 1502 N N . GLU A 1 194 ? -21.833 4.562 18.797 1.00 79.12 194 GLU A N 1
ATOM 1503 C CA . GLU A 1 194 ? -21.990 5.991 18.540 1.00 79.12 194 GLU A CA 1
ATOM 1504 C C . GLU A 1 194 ? -22.050 6.759 19.870 1.00 79.12 194 GLU A C 1
ATOM 1506 O O . GLU A 1 194 ? -22.858 6.468 20.760 1.00 79.12 194 GLU A O 1
ATOM 1511 N N . VAL A 1 195 ? -21.183 7.761 19.997 1.00 76.81 195 VAL A N 1
ATOM 1512 C CA . VAL A 1 195 ? -21.139 8.657 21.149 1.00 76.81 195 VAL A CA 1
ATOM 1513 C C . VAL A 1 195 ? -21.532 10.051 20.695 1.00 76.81 195 VAL A C 1
ATOM 1515 O O . VAL A 1 195 ? -20.974 10.584 19.737 1.00 76.81 195 VAL A O 1
ATOM 1518 N N . ARG A 1 196 ? -22.474 10.667 21.410 1.00 79.94 196 ARG A N 1
ATOM 1519 C CA . ARG A 1 196 ? -22.874 12.056 21.179 1.00 79.94 196 ARG A CA 1
ATOM 1520 C C . ARG A 1 196 ? -22.284 12.945 22.253 1.00 79.94 196 ARG A C 1
ATOM 1522 O O . ARG A 1 196 ? -22.523 12.723 23.437 1.00 79.94 196 ARG A O 1
ATOM 1529 N N . THR A 1 197 ? -21.563 13.971 21.826 1.00 79.94 197 THR A N 1
ATOM 1530 C CA . THR A 1 197 ? -20.998 14.976 22.724 1.00 79.94 197 THR A CA 1
ATOM 1531 C C . THR A 1 197 ? -21.771 16.274 22.564 1.00 79.94 197 THR A C 1
ATOM 1533 O O . THR A 1 197 ? -21.863 16.816 21.464 1.00 79.94 197 THR A O 1
ATOM 1536 N N . HIS A 1 198 ? -22.321 16.778 23.661 1.00 79.69 198 HIS A N 1
ATOM 1537 C CA . HIS A 1 198 ? -22.920 18.101 23.737 1.00 79.69 198 HIS A CA 1
ATOM 1538 C C . HIS A 1 198 ? -22.043 18.993 24.608 1.00 79.69 198 HIS A C 1
ATOM 1540 O O . HIS A 1 198 ? -21.595 18.573 25.672 1.00 79.69 198 HIS A O 1
ATOM 1546 N N . MET A 1 199 ? -21.786 20.213 24.147 1.00 82.56 199 MET A N 1
ATOM 1547 C CA . MET A 1 199 ? -21.002 21.197 24.883 1.00 82.56 199 MET A CA 1
ATOM 1548 C C . MET A 1 199 ? -21.840 22.454 25.047 1.00 82.56 199 MET A C 1
ATOM 1550 O O . MET A 1 199 ? -22.358 22.975 24.057 1.00 82.56 199 MET A O 1
ATOM 1554 N N . ARG A 1 200 ? -21.955 22.955 26.276 1.00 82.44 200 ARG A N 1
ATOM 1555 C CA . ARG A 1 200 ? -22.601 24.242 26.545 1.00 82.44 200 ARG A CA 1
ATOM 1556 C C . ARG A 1 200 ? -21.820 25.039 27.574 1.00 82.44 200 ARG A C 1
ATOM 1558 O O . ARG A 1 200 ? -21.273 24.484 28.521 1.00 82.44 200 ARG A O 1
ATOM 1565 N N . ILE A 1 201 ? -21.789 26.352 27.384 1.00 81.94 201 ILE A N 1
ATOM 1566 C CA . ILE A 1 201 ? -21.270 27.280 28.385 1.00 81.94 201 ILE A CA 1
ATOM 1567 C C . ILE A 1 201 ? -22.429 27.625 29.314 1.00 81.94 201 ILE A C 1
ATOM 1569 O O . ILE A 1 201 ? -23.471 28.108 28.868 1.00 81.94 201 ILE A O 1
ATOM 1573 N N . ILE A 1 202 ? -22.249 27.346 30.597 1.00 80.31 202 ILE A N 1
ATOM 1574 C CA . ILE A 1 202 ? -23.135 27.777 31.667 1.00 80.31 202 ILE A CA 1
ATOM 1575 C C . ILE A 1 202 ? -22.589 29.122 32.156 1.00 80.31 202 ILE A C 1
ATOM 1577 O O . ILE A 1 202 ? -21.490 29.155 32.718 1.00 80.31 202 ILE A O 1
ATOM 1581 N N . PRO A 1 203 ? -23.307 30.233 31.915 1.00 82.19 203 PRO A N 1
ATOM 1582 C CA . PRO A 1 203 ? -22.830 31.559 32.279 1.00 82.19 203 PRO A CA 1
ATOM 1583 C C . PRO A 1 203 ? -22.685 31.696 33.796 1.00 82.19 203 PRO A C 1
ATOM 1585 O O . PRO A 1 203 ? -23.423 31.074 34.565 1.00 82.19 203 PRO A O 1
ATOM 1588 N N . ALA A 1 204 ? -21.743 32.541 34.215 1.00 83.50 204 ALA A N 1
ATOM 1589 C CA . ALA A 1 204 ? -21.552 32.858 35.623 1.00 83.50 204 ALA A CA 1
ATOM 1590 C C . ALA A 1 204 ? -22.834 33.445 36.238 1.00 83.50 204 ALA A C 1
ATOM 1592 O O . ALA A 1 204 ? -23.549 34.233 35.616 1.00 83.50 204 ALA A O 1
ATOM 1593 N N . THR A 1 205 ? -23.097 33.080 37.488 1.00 82.38 205 THR A N 1
ATOM 1594 C CA . THR A 1 205 ? -24.142 33.689 38.324 1.00 82.38 205 THR A CA 1
ATOM 1595 C C . THR A 1 205 ? -23.481 34.396 39.504 1.00 82.38 205 THR A C 1
ATOM 1597 O O . THR A 1 205 ? -22.285 34.231 39.732 1.00 82.38 205 THR A O 1
ATOM 1600 N N . GLU A 1 206 ? -24.235 35.165 40.294 1.00 76.81 206 GLU A N 1
ATOM 1601 C CA . GLU A 1 206 ? -23.689 35.866 41.473 1.00 76.81 206 GLU A CA 1
ATOM 1602 C C . GLU A 1 206 ? -22.974 34.928 42.467 1.00 76.81 206 GLU A C 1
ATOM 1604 O O . GLU A 1 206 ? -22.106 35.365 43.219 1.00 76.81 206 GLU A O 1
ATOM 1609 N N . THR A 1 207 ? -23.303 33.632 42.448 1.00 77.06 207 THR A N 1
ATOM 1610 C CA . THR A 1 207 ? -22.769 32.615 4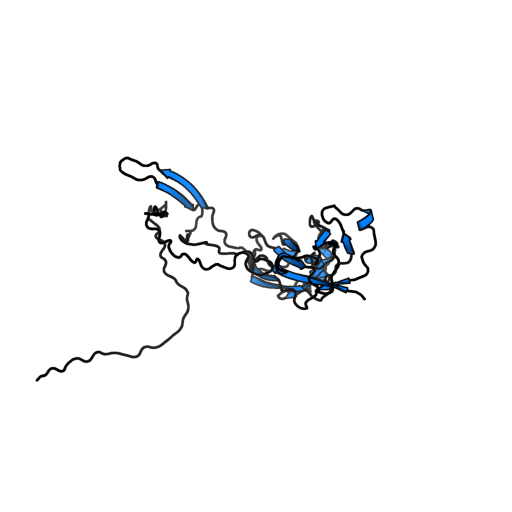3.363 1.00 77.06 207 THR A CA 1
ATOM 1611 C C . THR A 1 207 ? -21.917 31.534 42.692 1.00 77.06 207 THR A C 1
ATOM 1613 O O . THR A 1 207 ? -21.369 30.691 43.398 1.00 77.06 207 THR A O 1
ATOM 1616 N N . ALA A 1 208 ? -21.810 31.504 41.359 1.00 74.56 208 ALA A N 1
ATOM 1617 C CA . ALA A 1 208 ? -21.088 30.449 40.644 1.00 74.56 208 ALA A CA 1
ATOM 1618 C C . ALA A 1 208 ? -20.297 30.991 39.451 1.00 74.56 208 ALA A C 1
ATOM 1620 O O . ALA A 1 208 ? -20.765 31.859 38.717 1.00 74.56 208 ALA A O 1
ATOM 1621 N N . VAL A 1 209 ? -19.101 30.439 39.250 1.00 79.44 209 VAL A N 1
ATOM 1622 C CA . VAL A 1 209 ? -18.237 30.757 38.107 1.00 79.44 209 VAL A CA 1
ATOM 1623 C C . VAL A 1 209 ? -18.844 30.263 36.794 1.00 79.44 209 VAL A C 1
ATOM 1625 O O . VAL A 1 209 ? -19.693 29.375 36.787 1.00 79.44 209 VAL A O 1
ATOM 1628 N N . GLU A 1 210 ? -18.395 30.835 35.679 1.00 78.81 210 GLU A N 1
ATOM 1629 C CA . GLU A 1 210 ? -18.707 30.319 34.347 1.00 78.81 210 GLU A CA 1
ATOM 1630 C C . GLU A 1 210 ? -18.144 28.898 34.194 1.00 78.81 210 GLU A C 1
ATOM 1632 O O . GLU A 1 210 ? -16.995 28.636 34.559 1.00 78.81 210 GLU A O 1
ATOM 1637 N N . LEU A 1 211 ? -18.955 27.977 33.673 1.00 78.50 211 LEU A N 1
ATOM 1638 C CA . LEU A 1 211 ? -18.590 26.569 33.525 1.00 78.50 211 LEU A CA 1
ATOM 1639 C C . LEU A 1 211 ? -18.788 26.115 32.083 1.00 78.50 211 LEU A C 1
ATOM 1641 O O . LEU A 1 211 ? -19.811 26.392 31.464 1.00 78.50 211 LEU A O 1
ATOM 1645 N N . LEU A 1 212 ? -17.834 25.349 31.560 1.00 78.00 212 LEU A N 1
ATOM 1646 C CA . LEU A 1 212 ? -18.037 24.574 30.342 1.00 78.00 212 LEU A CA 1
ATOM 1647 C C . LEU A 1 212 ? -18.584 23.201 30.732 1.00 78.00 212 LEU A C 1
ATOM 1649 O O . LEU A 1 212 ? -17.867 22.384 31.307 1.00 78.00 212 LEU A O 1
ATOM 1653 N N . GLU A 1 213 ? -19.841 22.938 30.402 1.00 77.75 213 GLU A N 1
ATOM 1654 C CA . GLU A 1 213 ? -20.430 21.613 30.543 1.00 77.75 213 GLU A CA 1
ATOM 1655 C C . GLU A 1 213 ? -20.176 20.799 29.273 1.00 77.75 213 GLU A C 1
ATOM 1657 O O . GLU A 1 213 ? -20.433 21.258 28.156 1.00 77.75 213 GLU A O 1
ATOM 1662 N N . ILE A 1 214 ? -19.677 19.577 29.460 1.00 76.00 214 ILE A N 1
ATOM 1663 C CA . ILE A 1 214 ? -19.477 18.590 28.402 1.00 76.00 214 ILE A CA 1
ATOM 1664 C C . ILE A 1 214 ? -20.284 17.352 28.785 1.00 76.00 214 ILE A C 1
ATOM 1666 O O . ILE A 1 214 ? -19.916 16.630 29.708 1.00 76.00 214 ILE A O 1
ATOM 1670 N N . CYS A 1 215 ? -21.372 17.091 28.068 1.00 73.75 215 CYS A N 1
ATOM 1671 C CA . CYS A 1 215 ? -22.168 15.881 28.227 1.00 73.75 215 CYS A CA 1
ATOM 1672 C C . CYS A 1 215 ? -21.800 14.880 27.138 1.00 73.75 215 CYS A C 1
ATOM 1674 O O . CYS A 1 215 ? -21.861 15.194 25.951 1.00 73.75 215 CYS A O 1
ATOM 1676 N N . ILE A 1 216 ? -21.462 13.659 27.540 1.00 75.62 216 ILE A N 1
ATOM 1677 C CA . ILE A 1 216 ? -21.154 12.559 26.630 1.00 75.62 216 ILE A CA 1
ATOM 1678 C C . ILE A 1 216 ? -22.232 11.495 26.812 1.00 75.62 216 ILE A C 1
ATOM 1680 O O . ILE A 1 216 ? -22.367 10.920 27.887 1.00 75.62 216 ILE A O 1
ATOM 1684 N N . THR A 1 217 ? -23.010 11.240 25.765 1.00 77.50 217 THR A N 1
ATOM 1685 C CA . THR A 1 217 ? -24.064 10.222 25.762 1.00 77.50 217 THR A CA 1
ATOM 1686 C C . THR A 1 217 ? -23.613 9.027 24.938 1.00 77.50 217 THR A C 1
ATOM 1688 O O . THR A 1 217 ? -23.332 9.161 23.747 1.00 77.50 217 THR A O 1
ATOM 1691 N N . ASN A 1 218 ? -23.568 7.857 25.567 1.00 78.38 218 ASN A N 1
ATOM 1692 C CA . ASN A 1 218 ? -23.369 6.585 24.884 1.00 78.38 218 ASN A CA 1
ATOM 1693 C C . ASN A 1 218 ? -24.708 6.109 24.307 1.00 78.38 218 ASN A C 1
ATOM 1695 O O . ASN A 1 218 ? -25.615 5.789 25.072 1.00 78.38 218 ASN A O 1
ATOM 1699 N N . ALA A 1 219 ? -24.839 6.071 22.980 1.00 78.81 219 ALA A N 1
ATOM 1700 C CA . ALA A 1 219 ? -26.036 5.543 22.324 1.00 78.81 219 ALA A CA 1
ATOM 1701 C C . ALA A 1 219 ? -26.009 4.007 22.190 1.00 78.81 219 ALA A C 1
ATOM 1703 O O . ALA A 1 219 ? -26.968 3.406 21.708 1.00 78.81 219 ALA A O 1
ATOM 1704 N N . GLY A 1 220 ? -24.906 3.370 22.589 1.00 70.56 220 GLY A N 1
ATOM 1705 C CA . GLY A 1 220 ? -24.713 1.934 22.502 1.00 70.56 220 GLY A CA 1
ATOM 1706 C C . GLY A 1 220 ? -25.379 1.140 23.625 1.00 70.56 220 GLY A C 1
ATOM 1707 O O . GLY A 1 220 ? -25.579 1.649 24.727 1.00 70.56 220 GLY A O 1
ATOM 1708 N N . PRO A 1 221 ? -25.643 -0.156 23.385 1.00 72.12 221 PRO A N 1
ATOM 1709 C CA . PRO A 1 221 ? -26.206 -1.053 24.392 1.00 72.12 221 PRO A CA 1
ATOM 1710 C C . PRO A 1 221 ? -25.188 -1.491 25.459 1.00 72.12 221 PRO A C 1
ATOM 1712 O O . PRO A 1 221 ? -25.574 -2.087 26.462 1.00 72.12 221 PRO A O 1
ATOM 1715 N N . LEU A 1 222 ? -23.891 -1.238 25.245 1.00 67.94 222 LEU A N 1
ATOM 1716 C CA . LEU A 1 222 ? -22.805 -1.673 26.125 1.00 67.94 222 LEU A CA 1
ATOM 1717 C C . LEU A 1 222 ? -22.153 -0.478 26.834 1.00 67.94 222 LEU A C 1
ATOM 1719 O O . LEU A 1 222 ? -21.949 0.551 26.188 1.00 67.94 222 LEU A O 1
ATOM 1723 N N . PRO A 1 223 ? -21.773 -0.600 28.122 1.00 69.69 223 PRO A N 1
ATOM 1724 C CA . PRO A 1 223 ? -21.019 0.432 28.831 1.00 69.69 223 PRO A CA 1
ATOM 1725 C C . PRO A 1 223 ? -19.693 0.775 28.138 1.00 69.69 223 PRO A C 1
ATOM 1727 O O . PRO A 1 223 ? -19.001 -0.105 27.627 1.00 69.69 223 PRO A O 1
ATOM 1730 N N . LEU A 1 224 ? -19.306 2.052 28.183 1.00 67.94 224 LEU A N 1
ATOM 1731 C CA . LEU A 1 224 ? -18.036 2.549 27.654 1.00 67.94 224 LEU A CA 1
ATOM 1732 C C . LEU A 1 224 ? -17.072 2.920 28.778 1.00 67.94 224 LEU A C 1
ATOM 1734 O O . LEU A 1 224 ? -17.465 3.517 29.778 1.00 67.94 224 LEU A O 1
ATOM 1738 N N . SER A 1 225 ? -15.789 2.626 28.575 1.00 67.50 225 SER A N 1
ATOM 1739 C CA . SER A 1 225 ? -14.706 3.139 29.418 1.00 67.50 225 SER A CA 1
ATOM 1740 C C . SER A 1 225 ? -14.002 4.287 28.705 1.00 67.50 225 SER A C 1
ATOM 1742 O O . SER A 1 225 ? -13.367 4.082 27.667 1.00 67.50 225 SER A O 1
ATOM 1744 N N . ILE A 1 226 ? -14.105 5.489 29.271 1.00 66.81 226 ILE A N 1
ATOM 1745 C CA . ILE A 1 226 ? -13.448 6.689 28.750 1.00 66.81 226 ILE A CA 1
ATOM 1746 C C . ILE A 1 226 ? -12.206 6.961 29.589 1.00 66.81 226 ILE A C 1
ATOM 1748 O O . ILE A 1 226 ? -12.281 7.140 30.806 1.00 66.81 226 ILE A O 1
ATOM 1752 N N . GLN A 1 227 ? -11.052 7.006 28.931 1.00 63.03 227 GLN A N 1
ATOM 1753 C CA . GLN A 1 227 ? -9.837 7.471 29.565 1.00 63.03 227 GLN A CA 1
ATOM 1754 C C . GLN A 1 227 ? -9.852 8.997 29.604 1.00 63.03 227 GLN A C 1
ATOM 1756 O O . GLN A 1 227 ? -9.810 9.688 28.593 1.00 63.03 227 GLN A O 1
ATOM 1761 N N . VAL A 1 228 ? -9.896 9.505 30.824 1.00 62.28 228 VAL A N 1
ATOM 1762 C CA . VAL A 1 228 ? -9.993 10.925 31.158 1.00 62.28 228 VAL A CA 1
ATOM 1763 C C . VAL A 1 228 ? -8.686 11.707 30.975 1.00 62.28 228 VAL A C 1
ATOM 1765 O O . VAL A 1 228 ? -8.656 12.930 31.046 1.00 62.28 228 VAL A O 1
ATOM 1768 N N . GLN A 1 229 ? -7.576 11.007 30.749 1.00 54.69 229 GLN A N 1
ATOM 1769 C CA . GLN A 1 229 ? -6.259 11.607 30.566 1.00 54.69 229 GLN A CA 1
ATOM 1770 C C . GLN A 1 229 ? -5.530 10.957 29.394 1.00 54.69 229 GLN A C 1
ATOM 1772 O O . GLN A 1 229 ? -5.522 9.735 29.256 1.00 54.69 229 GLN A O 1
ATOM 1777 N N . GLY A 1 230 ? -4.844 11.776 28.599 1.00 60.22 230 GLY A N 1
ATOM 1778 C CA . GLY A 1 230 ? -4.082 11.315 27.441 1.00 60.22 230 GLY A CA 1
ATOM 1779 C C . GLY A 1 230 ? -4.946 11.048 26.204 1.00 60.22 230 GLY A C 1
ATOM 1780 O O . GLY A 1 230 ? -6.090 11.482 26.111 1.00 60.22 230 GLY A O 1
ATOM 1781 N N . ARG A 1 231 ? -4.358 10.372 25.211 1.00 61.03 231 ARG A N 1
ATOM 1782 C CA . ARG A 1 231 ? -5.046 9.956 23.980 1.00 61.03 231 ARG A CA 1
ATOM 1783 C C . ARG A 1 231 ? -5.424 8.482 24.094 1.00 61.03 231 ARG A C 1
ATOM 1785 O O . ARG A 1 231 ? -4.545 7.655 24.310 1.00 61.03 231 ARG A O 1
ATOM 1792 N N . GLN A 1 232 ? -6.694 8.158 23.878 1.00 61.56 232 GLN A N 1
ATOM 1793 C CA . GLN A 1 232 ? -7.178 6.781 23.808 1.00 61.56 232 GLN A CA 1
ATOM 1794 C C . GLN A 1 232 ? -7.258 6.357 22.335 1.00 61.56 232 GLN A C 1
ATOM 1796 O O . GLN A 1 232 ? -8.180 6.737 21.617 1.00 61.56 232 GLN A O 1
ATOM 1801 N N . ARG A 1 233 ? -6.248 5.621 21.857 1.00 62.91 233 ARG A N 1
ATOM 1802 C CA . ARG A 1 233 ? -6.214 5.031 20.509 1.00 62.91 233 ARG A CA 1
ATOM 1803 C C . ARG A 1 233 ? -5.921 3.542 20.638 1.00 62.91 233 ARG A C 1
ATOM 1805 O O . ARG A 1 233 ? -4.842 3.170 21.080 1.00 62.91 233 ARG A O 1
ATOM 1812 N N . PHE A 1 234 ? -6.892 2.706 20.282 1.00 67.25 234 PHE A N 1
ATOM 1813 C CA . PHE A 1 234 ? -6.755 1.246 20.351 1.00 67.25 234 PHE A CA 1
ATOM 1814 C C . PHE A 1 234 ? -6.124 0.653 19.090 1.00 67.25 234 PHE A C 1
ATOM 1816 O O . PHE A 1 234 ? -5.428 -0.355 19.163 1.00 67.25 234 PHE A O 1
ATOM 1823 N N . LEU A 1 235 ? -6.339 1.305 17.946 1.00 74.94 235 LEU A N 1
ATOM 1824 C CA . LEU A 1 235 ? -5.737 0.959 16.666 1.00 74.94 235 LEU A CA 1
ATOM 1825 C C . LEU A 1 235 ? -5.020 2.193 16.137 1.00 74.94 235 LEU A C 1
ATOM 1827 O O . LEU A 1 235 ? -5.638 3.238 15.924 1.00 74.94 235 LEU A O 1
ATOM 1831 N N . GLU A 1 236 ? -3.711 2.082 15.946 1.00 78.81 236 GLU A N 1
ATOM 1832 C CA . GLU A 1 236 ? -2.910 3.149 15.360 1.00 78.81 236 GLU A CA 1
ATOM 1833 C C . GLU A 1 236 ? -2.474 2.752 13.952 1.00 78.81 236 GLU A C 1
ATOM 1835 O O . GLU A 1 236 ? -1.910 1.666 13.776 1.00 78.81 236 GLU A O 1
ATOM 1840 N N . PRO A 1 237 ? -2.721 3.610 12.946 1.00 84.31 237 PRO A N 1
ATOM 1841 C CA . PRO A 1 237 ? -2.185 3.377 11.624 1.00 84.31 237 PRO A CA 1
ATOM 1842 C C . PRO A 1 237 ? -0.656 3.442 11.665 1.00 84.31 237 PRO A C 1
ATOM 1844 O O . PRO A 1 237 ? -0.034 4.272 12.341 1.00 84.31 237 PRO A O 1
ATOM 1847 N N . GLN A 1 238 ? -0.048 2.543 10.915 1.00 85.25 238 GLN A N 1
ATOM 1848 C CA . GLN A 1 238 ? 1.371 2.508 10.653 1.00 85.25 238 GLN A CA 1
ATOM 1849 C C . GLN A 1 238 ? 1.664 3.334 9.402 1.00 85.25 238 GLN A C 1
ATOM 1851 O O . GLN A 1 238 ? 0.996 3.215 8.379 1.00 85.25 238 GLN A O 1
ATOM 1856 N N . SER A 1 239 ? 2.706 4.149 9.496 1.00 85.88 239 SER A N 1
ATOM 1857 C CA . SER A 1 239 ? 3.405 4.739 8.365 1.00 85.88 239 SER A CA 1
ATOM 1858 C C . SER A 1 239 ? 4.418 3.743 7.797 1.00 85.88 239 SER A C 1
ATOM 1860 O O . SER A 1 239 ? 4.745 2.724 8.408 1.00 85.88 239 SER A O 1
ATOM 1862 N N . LEU A 1 240 ? 5.027 4.105 6.669 1.00 84.81 240 LEU A N 1
ATOM 1863 C CA . LEU A 1 240 ? 6.105 3.360 6.020 1.00 84.81 240 LEU A CA 1
ATOM 1864 C C . LEU A 1 240 ? 7.285 3.021 6.956 1.00 84.81 240 LEU A C 1
ATOM 1866 O O . LEU A 1 240 ? 7.990 2.039 6.737 1.00 84.81 240 LEU A O 1
ATOM 1870 N N . PHE A 1 241 ? 7.515 3.833 7.994 1.00 83.56 241 PHE A N 1
ATOM 1871 C CA . PHE A 1 241 ? 8.629 3.679 8.940 1.00 83.56 241 PHE A CA 1
ATOM 1872 C C . PHE A 1 241 ? 8.203 3.270 10.357 1.00 83.56 241 PHE A C 1
ATOM 1874 O O . PHE A 1 241 ? 9.006 3.400 11.283 1.00 83.56 241 PHE A O 1
ATOM 1881 N N . GLY A 1 242 ? 6.971 2.788 10.535 1.00 78.38 242 GLY A N 1
ATOM 1882 C CA . GLY A 1 242 ? 6.402 2.435 11.838 1.00 78.38 242 GLY A CA 1
ATOM 1883 C C . GLY A 1 242 ? 5.220 3.330 12.221 1.00 78.38 242 GLY A C 1
ATOM 1884 O O . GLY A 1 242 ? 4.685 4.015 11.356 1.00 78.38 242 GLY A O 1
ATOM 1885 N N . PRO A 1 243 ? 4.781 3.337 13.491 1.00 70.94 243 PRO A N 1
ATOM 1886 C CA . PRO A 1 243 ? 3.594 4.079 13.924 1.00 70.94 243 PRO A CA 1
ATOM 1887 C C . PRO A 1 243 ? 3.652 5.552 13.499 1.00 70.94 243 PRO A C 1
ATOM 1889 O O . PRO A 1 243 ? 4.673 6.205 13.710 1.00 70.94 243 PRO A O 1
ATOM 1892 N N . GLU A 1 244 ? 2.570 6.090 12.922 1.00 62.88 244 GLU A N 1
ATOM 1893 C CA . GLU A 1 244 ? 2.517 7.503 12.490 1.00 62.88 244 GLU A CA 1
ATOM 1894 C C . GLU A 1 244 ? 2.755 8.480 13.651 1.00 62.88 244 GLU A C 1
ATOM 1896 O O . GLU A 1 244 ? 3.288 9.572 13.473 1.00 62.88 244 GLU A O 1
ATOM 1901 N N . ASN A 1 245 ? 2.377 8.072 14.861 1.00 60.38 245 ASN A N 1
ATOM 1902 C CA . ASN A 1 245 ? 2.702 8.765 16.094 1.00 60.38 245 ASN A CA 1
ATOM 1903 C C . ASN A 1 245 ? 3.403 7.767 17.016 1.00 60.38 245 ASN A C 1
ATOM 1905 O O . ASN A 1 245 ? 2.721 7.123 17.810 1.00 60.38 245 ASN A O 1
ATOM 1909 N N . PRO A 1 246 ? 4.738 7.609 16.956 1.00 53.66 246 PRO A N 1
ATOM 1910 C CA . PRO A 1 246 ? 5.423 6.887 18.017 1.00 53.66 246 PRO A CA 1
ATOM 1911 C C . PRO A 1 246 ? 5.074 7.628 19.303 1.00 53.66 246 PRO A C 1
ATOM 1913 O O . PRO A 1 246 ? 5.304 8.838 19.367 1.00 53.66 246 PRO A O 1
ATOM 1916 N N . GLN A 1 247 ? 4.426 6.952 20.258 1.00 49.28 247 GLN A N 1
ATOM 1917 C CA . GLN A 1 247 ? 4.000 7.557 21.516 1.00 49.28 247 GLN A CA 1
ATOM 1918 C C . GLN A 1 247 ? 5.133 8.441 22.047 1.00 49.28 247 GLN A C 1
ATOM 1920 O O . GLN A 1 247 ? 6.131 7.953 22.574 1.00 49.28 247 GLN A O 1
ATOM 1925 N N . ARG A 1 248 ? 4.986 9.766 21.916 1.00 39.34 248 ARG A N 1
ATOM 1926 C CA . ARG A 1 248 ? 5.642 10.660 22.854 1.00 39.34 248 ARG A CA 1
ATOM 1927 C C . ARG A 1 248 ? 4.989 10.281 24.164 1.00 39.34 248 ARG A C 1
ATOM 1929 O O . ARG A 1 248 ? 3.792 10.513 24.333 1.00 39.34 248 ARG A O 1
ATOM 1936 N N . THR A 1 249 ? 5.752 9.649 25.049 1.00 38.31 249 THR A N 1
ATOM 1937 C CA . THR A 1 249 ? 5.428 9.640 26.469 1.00 38.31 249 THR A CA 1
ATOM 1938 C C . THR A 1 249 ? 4.893 11.030 26.794 1.00 38.31 249 THR A C 1
ATOM 1940 O O . THR A 1 249 ? 5.554 12.010 26.431 1.00 38.31 249 THR A O 1
ATOM 1943 N N . PRO A 1 250 ? 3.685 11.163 27.362 1.00 39.06 250 PRO A N 1
ATOM 1944 C CA . PRO A 1 250 ? 3.202 12.468 27.757 1.00 39.06 250 PRO A CA 1
ATOM 1945 C C . PRO A 1 250 ? 4.172 13.002 28.812 1.00 39.06 250 PRO A C 1
ATOM 1947 O O . PRO A 1 250 ? 4.075 12.671 29.988 1.00 39.06 250 PRO A O 1
ATOM 1950 N N . SER A 1 251 ? 5.146 13.816 28.398 1.00 35.03 251 SER A N 1
ATOM 1951 C CA . SER A 1 251 ? 5.945 14.622 29.306 1.00 35.03 251 SER A CA 1
ATOM 1952 C C . SER A 1 251 ? 5.086 15.812 29.714 1.00 35.03 251 SER A C 1
ATOM 1954 O O . SER A 1 251 ? 5.371 16.960 29.379 1.00 35.03 251 SER A O 1
ATOM 1956 N N . HIS A 1 252 ? 3.990 15.550 30.415 1.00 39.94 252 HIS A N 1
ATOM 1957 C CA . HIS A 1 252 ? 3.403 16.594 31.226 1.00 39.94 252 HIS A CA 1
ATOM 1958 C C . HIS A 1 252 ? 4.304 16.717 32.454 1.00 39.94 252 HIS A C 1
ATOM 1960 O O . HIS A 1 252 ? 4.090 16.066 33.471 1.00 39.94 252 HIS A O 1
ATOM 1966 N N . ARG A 1 253 ? 5.342 17.561 32.353 1.00 30.19 253 ARG A N 1
ATOM 1967 C CA . ARG A 1 253 ? 5.637 18.400 33.514 1.00 30.19 253 ARG A CA 1
ATOM 1968 C C . ARG A 1 253 ? 4.353 19.199 33.744 1.00 30.19 253 ARG A C 1
ATOM 1970 O O . ARG A 1 253 ? 3.883 19.813 32.781 1.00 30.19 253 ARG A O 1
ATOM 1977 N N . PRO A 1 254 ? 3.759 19.171 34.944 1.00 31.66 254 PRO A N 1
ATOM 1978 C CA . PRO A 1 254 ? 2.799 20.198 35.304 1.00 31.66 254 PRO A CA 1
ATOM 1979 C C . PRO A 1 254 ? 3.457 21.546 34.997 1.00 31.66 254 PRO A C 1
ATOM 1981 O O . PRO A 1 254 ? 4.619 21.751 35.357 1.00 31.66 254 PRO A O 1
ATOM 1984 N N . LEU A 1 255 ? 2.768 22.422 34.261 1.00 29.45 255 LEU A N 1
ATOM 1985 C CA . LEU A 1 255 ? 3.166 23.823 34.223 1.00 29.45 255 LEU A CA 1
ATOM 1986 C C . LEU A 1 255 ? 3.077 24.314 35.671 1.00 29.45 255 LEU A C 1
ATOM 1988 O O . LEU A 1 255 ? 1.982 24.495 36.198 1.00 29.45 255 LEU A O 1
ATOM 1992 N N . GLU A 1 256 ? 4.222 24.493 36.321 1.00 35.34 256 GLU A N 1
ATOM 1993 C CA . GLU A 1 256 ? 4.312 25.422 37.437 1.00 35.34 256 GLU A CA 1
ATOM 1994 C C . GLU A 1 256 ? 4.128 26.817 36.842 1.00 35.34 256 GLU A C 1
ATOM 1996 O O . GLU A 1 256 ? 5.054 27.427 36.312 1.00 35.34 256 GLU A O 1
ATOM 2001 N N . THR A 1 257 ? 2.888 27.291 36.852 1.00 30.64 257 THR A N 1
ATOM 2002 C CA . THR A 1 257 ? 2.570 28.700 36.649 1.00 30.64 257 THR A CA 1
ATOM 2003 C C . THR A 1 257 ? 1.832 29.186 37.881 1.00 30.64 257 THR A C 1
ATOM 2005 O O . THR A 1 257 ? 0.803 28.629 38.251 1.00 30.64 257 THR A O 1
ATOM 2008 N N . GLU A 1 258 ? 2.371 30.234 38.503 1.00 35.69 258 GLU A N 1
ATOM 2009 C CA . GLU A 1 258 ? 1.899 30.905 39.725 1.00 35.69 258 GLU A CA 1
ATOM 2010 C C . GLU A 1 258 ? 0.557 31.653 39.551 1.00 35.69 258 GLU A C 1
ATOM 2012 O O . GLU A 1 258 ? 0.272 32.633 40.231 1.00 35.69 258 GLU A O 1
ATOM 2017 N N . THR A 1 259 ? -0.298 31.211 38.631 1.00 33.28 259 THR A N 1
ATOM 2018 C CA . THR A 1 259 ? -1.643 31.755 38.413 1.00 33.28 259 THR A CA 1
ATOM 2019 C C . THR A 1 259 ? -2.655 30.613 38.431 1.00 33.28 259 THR A C 1
ATOM 2021 O O . THR A 1 259 ? -2.366 29.546 37.887 1.00 33.28 259 THR A O 1
ATOM 2024 N N . PRO A 1 260 ? -3.827 30.785 39.073 1.00 32.75 260 PRO A N 1
ATOM 2025 C CA . PRO A 1 260 ? -4.798 29.712 39.210 1.00 32.75 260 PRO A CA 1
ATOM 2026 C C . PRO A 1 260 ? -5.361 29.365 37.831 1.00 32.75 260 PRO A C 1
ATOM 2028 O O . PRO A 1 260 ? -6.227 30.049 37.291 1.00 32.75 260 PRO A O 1
ATOM 2031 N N . VAL A 1 261 ? -4.838 28.286 37.254 1.00 30.95 261 VAL A N 1
ATOM 2032 C CA . VAL A 1 261 ? -5.437 27.615 36.109 1.00 30.95 261 VAL A CA 1
ATOM 2033 C C . VAL A 1 261 ? -6.796 27.099 36.572 1.00 30.95 261 VAL A C 1
ATOM 2035 O O . VAL A 1 261 ? -6.877 26.290 37.498 1.00 30.95 261 VAL A O 1
ATOM 2038 N N . LEU A 1 262 ? -7.863 27.595 35.943 1.00 30.98 262 LEU A N 1
ATOM 2039 C CA . LEU A 1 262 ? -9.199 27.011 36.020 1.00 30.98 262 LEU A CA 1
ATOM 2040 C C . LEU A 1 262 ? -9.074 25.505 35.763 1.00 30.98 262 LEU A C 1
ATOM 2042 O O . LEU A 1 262 ? -8.686 25.079 34.675 1.00 30.98 262 LEU A O 1
ATOM 2046 N N . TYR A 1 263 ? -9.351 24.703 36.789 1.00 29.67 263 TYR A N 1
ATOM 2047 C CA . TYR A 1 263 ? -9.423 23.254 36.670 1.00 29.67 263 TYR A CA 1
ATOM 2048 C C . TYR A 1 263 ? -10.504 22.909 35.637 1.00 29.67 263 TYR A C 1
ATOM 2050 O O . TYR A 1 263 ? -11.694 22.973 35.932 1.00 29.67 263 TYR A O 1
ATOM 2058 N N . PHE A 1 264 ? -10.102 22.514 34.429 1.00 32.81 264 PHE A N 1
ATOM 2059 C CA . PHE A 1 264 ? -10.988 21.808 33.507 1.00 32.81 264 PHE A CA 1
ATOM 2060 C C . PHE A 1 264 ? -11.105 20.357 33.984 1.00 32.81 264 PHE A C 1
ATOM 2062 O O . PHE A 1 264 ? -10.376 19.474 33.536 1.00 32.81 264 PHE A O 1
ATOM 2069 N N . GLY A 1 265 ? -11.982 20.123 34.957 1.00 38.88 265 GLY A N 1
ATOM 2070 C CA . GLY A 1 265 ? -12.438 18.784 35.312 1.00 38.88 265 GLY A CA 1
ATOM 2071 C C . GLY A 1 265 ? -13.673 18.445 34.486 1.00 38.88 265 GLY A C 1
ATOM 2072 O O . GLY A 1 265 ? -14.686 19.126 34.598 1.00 38.88 265 GLY A O 1
ATOM 2073 N N . PHE A 1 266 ? -13.613 17.412 33.650 1.00 41.59 266 PHE A N 1
ATOM 2074 C CA . PHE A 1 266 ? -14.828 16.809 33.098 1.00 41.59 266 PHE A CA 1
ATOM 2075 C C . PHE A 1 266 ? -15.459 15.937 34.195 1.00 41.59 266 PHE A C 1
ATOM 2077 O O . PHE A 1 266 ? -14.777 15.175 34.883 1.00 41.59 266 PHE A O 1
ATOM 2084 N N . LEU A 1 267 ? -16.770 16.059 34.371 1.00 41.50 267 LEU A N 1
ATOM 2085 C CA . LEU A 1 267 ? -17.562 15.157 35.194 1.00 41.50 267 LEU A CA 1
ATOM 2086 C C . LEU A 1 267 ? -18.294 14.219 34.234 1.00 41.50 267 LEU A C 1
ATOM 2088 O O . LEU A 1 267 ? -19.081 14.680 33.413 1.00 41.50 267 LEU A O 1
ATOM 2092 N N . VAL A 1 268 ? -18.009 12.918 34.295 1.00 43.81 268 VAL A N 1
ATOM 2093 C CA . VAL A 1 268 ? -18.740 11.918 33.505 1.00 43.81 268 VAL A CA 1
ATOM 2094 C C . VAL A 1 268 ? -19.822 11.338 34.401 1.00 43.81 268 VAL A C 1
ATOM 2096 O O . VAL A 1 268 ? -19.507 10.690 35.396 1.00 43.81 268 VAL A O 1
ATOM 2099 N N . THR A 1 269 ? -21.086 11.578 34.069 1.00 44.62 269 THR A N 1
ATOM 2100 C CA . THR A 1 269 ? -22.239 11.030 34.790 1.00 44.62 269 THR A CA 1
ATOM 2101 C C . THR A 1 269 ? -22.915 9.947 33.957 1.00 44.62 269 THR A C 1
ATOM 2103 O O . THR A 1 269 ? -23.110 10.090 32.749 1.00 44.62 269 THR A O 1
ATOM 2106 N N . ASN A 1 270 ? -23.250 8.827 34.593 1.00 46.16 270 ASN A N 1
ATOM 2107 C CA . ASN A 1 270 ? -24.080 7.800 33.981 1.00 46.16 270 ASN A CA 1
ATOM 2108 C C . ASN A 1 270 ? -25.530 8.295 33.974 1.00 46.16 270 ASN A C 1
ATOM 2110 O O . ASN A 1 270 ? -26.139 8.414 35.026 1.00 46.16 270 ASN A O 1
ATOM 2114 N N . THR A 1 271 ? -26.110 8.550 32.804 1.00 43.34 271 THR A N 1
ATOM 2115 C CA . THR A 1 271 ? -27.475 9.095 32.697 1.00 43.34 271 THR A CA 1
ATOM 2116 C C . THR A 1 271 ? -28.575 8.137 33.166 1.00 43.34 271 THR A C 1
ATOM 2118 O O . THR A 1 271 ? -29.679 8.589 33.453 1.00 43.34 271 THR A O 1
ATOM 2121 N N . ALA A 1 272 ? -28.304 6.831 33.254 1.00 45.00 272 ALA A N 1
ATOM 2122 C CA . ALA A 1 272 ? -29.267 5.842 33.740 1.00 45.00 272 ALA A CA 1
ATOM 2123 C C . ALA A 1 272 ? -29.266 5.704 35.270 1.00 45.00 272 ALA A C 1
ATOM 2125 O O . ALA A 1 272 ? -30.285 5.325 35.843 1.00 45.00 272 ALA A O 1
ATOM 2126 N N . THR A 1 273 ? -28.136 5.984 35.927 1.00 50.41 273 THR A N 1
ATOM 2127 C CA . THR A 1 273 ? -27.982 5.831 37.387 1.00 50.41 273 THR A CA 1
ATOM 2128 C C . THR A 1 273 ? -27.723 7.146 38.120 1.00 50.41 273 THR A C 1
ATOM 2130 O O . THR A 1 273 ? -27.737 7.166 39.344 1.00 50.41 273 THR A O 1
ATOM 2133 N N . ASP A 1 274 ? -27.500 8.232 37.380 1.00 47.16 274 ASP A N 1
ATOM 2134 C CA . ASP A 1 274 ? -27.063 9.553 37.851 1.00 47.16 274 ASP A CA 1
ATOM 2135 C C . ASP A 1 274 ? -25.753 9.525 38.670 1.00 47.16 274 ASP A C 1
ATOM 2137 O O . ASP A 1 274 ? -25.407 10.456 39.395 1.00 47.16 274 ASP A O 1
ATOM 2141 N N . GLU A 1 275 ? -24.984 8.438 38.552 1.00 51.38 275 GLU A N 1
ATOM 2142 C CA . GLU A 1 275 ? -23.732 8.251 39.283 1.00 51.38 275 GLU A CA 1
ATOM 2143 C C . GLU A 1 275 ? -22.544 8.864 38.534 1.00 51.38 275 GLU A C 1
ATOM 2145 O O . GLU A 1 275 ? -22.396 8.722 37.316 1.00 51.38 275 GLU A O 1
ATOM 2150 N N . ILE A 1 276 ? -21.643 9.501 39.285 1.00 46.97 276 ILE A N 1
ATOM 2151 C CA . ILE A 1 276 ? -20.377 10.024 38.764 1.00 46.97 276 ILE A CA 1
ATOM 2152 C C . ILE A 1 276 ? -19.417 8.855 38.521 1.00 46.97 276 ILE A C 1
ATOM 2154 O O . ILE A 1 276 ? -18.990 8.170 39.453 1.00 46.97 276 ILE A O 1
ATOM 2158 N N . VAL A 1 277 ? -19.014 8.664 37.267 1.00 48.03 277 VAL A N 1
ATOM 2159 C CA . VAL A 1 277 ? -17.997 7.687 36.877 1.00 48.03 277 VAL A CA 1
ATOM 2160 C C . VAL A 1 277 ? -16.618 8.286 37.149 1.00 48.03 277 VAL A C 1
ATOM 2162 O O . VAL A 1 277 ? -16.046 9.006 36.331 1.00 48.03 277 VAL A O 1
ATOM 2165 N N . LEU A 1 278 ? -16.068 7.994 38.327 1.00 45.41 278 LEU A N 1
ATOM 2166 C CA . LEU A 1 278 ? -14.690 8.344 38.663 1.00 45.41 278 LEU A CA 1
ATOM 2167 C C . LEU A 1 278 ? -13.733 7.359 37.979 1.00 45.41 278 LEU A C 1
ATOM 2169 O O . LEU A 1 278 ? -13.761 6.156 38.242 1.00 45.41 278 LEU A O 1
ATOM 2173 N N . GLY A 1 279 ? -12.863 7.868 37.104 1.00 39.22 279 GLY A N 1
ATOM 2174 C CA . GLY A 1 279 ? -11.805 7.077 36.482 1.00 39.22 279 GLY A CA 1
ATOM 2175 C C . GLY A 1 279 ? -10.827 6.552 37.534 1.00 39.22 279 GLY A C 1
ATOM 2176 O O . GLY A 1 279 ? -9.918 7.263 37.956 1.00 39.22 279 GLY A O 1
ATOM 2177 N N . ASN A 1 280 ? -10.990 5.299 37.960 1.00 33.22 280 ASN A N 1
ATOM 2178 C CA . ASN A 1 280 ? -10.016 4.627 38.813 1.00 33.22 280 ASN A CA 1
ATOM 2179 C C . ASN A 1 280 ? -8.761 4.308 37.990 1.00 33.22 280 ASN A C 1
ATOM 2181 O O . ASN A 1 280 ? -8.687 3.296 37.296 1.00 33.22 280 ASN A O 1
ATOM 2185 N N . GLY A 1 281 ? -7.744 5.161 38.102 1.00 32.66 281 GLY A N 1
ATOM 2186 C CA . GLY A 1 281 ? -6.378 4.891 37.653 1.00 32.66 281 GLY A CA 1
ATOM 2187 C C . GLY A 1 281 ? -5.690 3.806 38.488 1.00 32.66 281 GLY A C 1
ATOM 2188 O O . GLY A 1 281 ? -4.663 4.065 39.112 1.00 32.66 281 GLY A O 1
ATOM 2189 N N . ARG A 1 282 ? -6.242 2.587 38.525 1.00 24.09 282 ARG A N 1
ATOM 2190 C CA . ARG A 1 282 ? -5.561 1.403 39.065 1.00 24.09 282 ARG A CA 1
ATOM 2191 C C . ARG A 1 282 ? -5.440 0.323 37.999 1.00 24.09 282 ARG A C 1
ATOM 2193 O O . ARG A 1 282 ? -6.390 -0.355 37.630 1.00 24.09 282 ARG A O 1
ATOM 2200 N N . SER A 1 283 ? -4.207 0.213 37.530 1.00 29.09 283 SER A N 1
ATOM 2201 C CA . SER A 1 283 ? -3.645 -0.766 36.616 1.00 29.09 283 SER A CA 1
ATOM 2202 C C . SER A 1 283 ? -4.007 -2.210 36.975 1.00 29.09 283 SER A C 1
ATOM 2204 O O . SER A 1 283 ? -3.761 -2.648 38.095 1.00 29.09 283 SER A O 1
ATOM 2206 N N . HIS A 1 284 ? -4.437 -2.990 35.984 1.00 22.69 284 HIS A N 1
ATOM 2207 C CA . HIS A 1 284 ? -4.244 -4.439 35.972 1.00 22.69 284 HIS A CA 1
ATOM 2208 C C . HIS A 1 284 ? -3.541 -4.834 34.671 1.00 22.69 284 HIS A C 1
ATOM 2210 O O . HIS A 1 284 ? -4.151 -5.309 33.721 1.00 22.69 284 HIS A O 1
ATOM 2216 N N . TRP A 1 285 ? -2.221 -4.643 34.648 1.00 24.67 285 TRP A N 1
ATOM 2217 C CA . TRP A 1 285 ? -1.357 -5.495 33.842 1.00 24.67 285 TRP A CA 1
ATOM 2218 C C . TRP A 1 285 ? -1.137 -6.779 34.638 1.00 24.67 285 TRP A C 1
ATOM 2220 O O . TRP A 1 285 ? -0.532 -6.769 35.711 1.00 24.67 285 TRP A O 1
ATOM 2230 N N . LEU A 1 286 ? -1.663 -7.889 34.126 1.00 21.77 286 LEU A N 1
ATOM 2231 C CA . LEU A 1 286 ? -1.255 -9.227 34.531 1.00 21.77 286 LEU A CA 1
ATOM 2232 C C . LEU A 1 286 ? 0.216 -9.410 34.132 1.00 21.77 286 LEU A C 1
ATOM 2234 O O . LEU A 1 286 ? 0.517 -9.725 32.987 1.00 21.77 286 LEU A O 1
ATOM 2238 N N . HIS A 1 287 ? 1.132 -9.240 35.084 1.00 23.81 287 HIS A N 1
ATOM 2239 C CA . HIS A 1 287 ? 2.441 -9.879 35.018 1.00 23.81 287 HIS A CA 1
ATOM 2240 C C . HIS A 1 287 ? 2.701 -10.615 36.330 1.00 23.81 287 HIS A C 1
ATOM 2242 O O . HIS A 1 287 ? 2.801 -10.039 37.411 1.00 23.81 287 HIS A O 1
ATOM 2248 N N . ARG A 1 288 ? 2.740 -11.939 36.211 1.00 20.95 288 ARG A N 1
ATOM 2249 C CA . ARG A 1 288 ? 3.025 -12.894 37.274 1.00 20.95 288 ARG A CA 1
ATOM 2250 C C . ARG A 1 288 ? 4.545 -13.017 37.373 1.00 20.95 288 ARG A C 1
ATOM 2252 O O . ARG A 1 288 ? 5.176 -13.469 36.423 1.00 20.95 288 ARG A O 1
ATOM 2259 N N . SER A 1 289 ? 5.129 -12.673 38.513 1.00 25.33 289 SER A N 1
ATOM 2260 C CA . SER A 1 289 ? 6.475 -13.125 38.877 1.00 25.33 289 SER A CA 1
ATOM 2261 C C . SER A 1 289 ? 6.571 -13.295 40.390 1.00 25.33 289 SER A C 1
ATOM 2263 O O . SER A 1 289 ? 6.370 -12.360 41.159 1.00 25.33 289 SER A O 1
ATOM 2265 N N . HIS A 1 290 ? 6.822 -14.540 40.790 1.00 21.56 290 HIS A N 1
ATOM 2266 C CA . HIS A 1 290 ? 7.081 -14.977 42.155 1.00 21.56 290 HIS A CA 1
ATOM 2267 C C . HIS A 1 290 ? 8.402 -14.418 42.683 1.00 21.56 290 HIS A C 1
ATOM 2269 O O . HIS A 1 290 ? 9.427 -14.633 42.047 1.00 21.56 290 HIS A O 1
ATOM 2275 N N . ILE A 1 291 ? 8.395 -13.883 43.907 1.00 25.44 291 ILE A N 1
ATOM 2276 C CA . ILE A 1 291 ? 9.524 -13.980 44.843 1.00 25.44 291 ILE A CA 1
ATOM 2277 C C . ILE A 1 291 ? 8.943 -14.299 46.234 1.00 25.44 291 ILE A C 1
ATOM 2279 O O . ILE A 1 291 ? 7.956 -13.700 46.657 1.00 25.44 291 ILE A O 1
ATOM 2283 N N . ARG A 1 292 ? 9.496 -15.333 46.886 1.00 23.80 292 ARG A N 1
ATOM 2284 C CA . ARG A 1 292 ? 9.059 -15.899 48.176 1.00 23.80 292 ARG A CA 1
ATOM 2285 C C . ARG A 1 292 ? 9.426 -15.006 49.364 1.00 23.80 292 ARG A C 1
ATOM 2287 O O . ARG A 1 292 ? 10.498 -14.417 49.392 1.00 23.80 292 ARG A O 1
ATOM 2294 N N . ASN A 1 293 ? 8.561 -15.053 50.377 1.00 24.16 293 ASN A N 1
ATOM 2295 C CA . ASN A 1 293 ? 8.787 -14.581 51.743 1.00 24.16 293 ASN A CA 1
ATOM 2296 C C . ASN A 1 293 ? 9.800 -15.439 52.522 1.00 24.16 293 ASN A C 1
ATOM 2298 O O . ASN A 1 293 ? 9.722 -16.666 52.513 1.00 24.16 293 ASN A O 1
ATOM 2302 N N . SER A 1 294 ? 10.611 -14.759 53.328 1.00 28.72 294 SER A N 1
ATOM 2303 C CA . SER A 1 294 ? 11.098 -15.167 54.657 1.00 28.72 294 SER A CA 1
ATOM 2304 C C . SER A 1 294 ? 11.300 -13.841 55.405 1.00 28.72 294 SER A C 1
ATOM 2306 O O . SER A 1 294 ? 12.034 -13.002 54.902 1.00 28.72 294 SER A O 1
ATOM 2308 N N . GLY A 1 295 ? 10.617 -13.463 56.479 1.00 26.83 295 GLY A N 1
ATOM 2309 C CA . GLY A 1 295 ? 10.279 -14.169 57.709 1.00 26.83 295 GLY A CA 1
ATOM 2310 C C . GLY A 1 295 ? 10.592 -13.185 58.851 1.00 26.83 295 GLY A C 1
ATOM 2311 O O . GLY A 1 295 ? 11.627 -12.530 58.815 1.00 26.83 295 GLY A O 1
ATOM 2312 N N . SER A 1 296 ? 9.643 -13.036 59.777 1.00 27.42 296 SER A N 1
ATOM 2313 C CA . SER A 1 296 ? 9.614 -12.214 61.008 1.00 27.42 296 SER A CA 1
ATOM 2314 C C . SER A 1 296 ? 10.942 -12.167 61.796 1.00 27.42 296 SER A C 1
ATOM 2316 O O . SER A 1 296 ? 11.747 -13.077 61.665 1.00 27.42 296 SER A O 1
ATOM 2318 N N . SER A 1 297 ? 11.246 -11.238 62.705 1.00 30.31 297 SER A N 1
ATOM 2319 C CA . SER A 1 297 ? 10.440 -10.651 63.790 1.00 30.31 297 SER A CA 1
ATOM 2320 C C . SER A 1 297 ? 11.274 -9.593 64.531 1.00 30.31 297 SER A C 1
ATOM 2322 O O . SER A 1 297 ? 12.496 -9.706 64.597 1.00 30.31 297 SER A O 1
ATOM 2324 N N . ALA A 1 298 ? 10.602 -8.636 65.172 1.00 29.64 298 ALA A N 1
ATOM 2325 C CA . ALA A 1 298 ? 11.169 -7.760 66.192 1.00 29.64 298 ALA A CA 1
ATOM 2326 C C . ALA A 1 298 ? 11.756 -8.549 67.384 1.00 29.64 298 ALA A C 1
ATOM 2328 O O . ALA A 1 298 ? 11.185 -9.556 67.803 1.00 29.64 298 ALA A O 1
ATOM 2329 N N . GLN A 1 299 ? 12.841 -8.038 67.971 1.00 30.97 299 GLN A N 1
ATOM 2330 C CA . GLN A 1 299 ? 13.232 -8.314 69.354 1.00 30.97 299 GLN A CA 1
ATOM 2331 C C . GLN A 1 299 ? 13.344 -6.992 70.116 1.00 30.97 299 GLN A C 1
ATOM 2333 O O . GLN A 1 299 ? 13.912 -6.016 69.631 1.00 30.97 299 GLN A O 1
ATOM 2338 N N . ASN A 1 300 ? 12.740 -7.000 71.300 1.00 28.81 300 ASN A N 1
ATOM 2339 C CA . ASN A 1 300 ? 12.780 -5.971 72.329 1.00 28.81 300 ASN A CA 1
ATOM 2340 C C . ASN A 1 300 ? 13.964 -6.202 73.287 1.00 28.81 300 ASN A C 1
ATOM 2342 O O . ASN A 1 300 ? 14.410 -7.335 73.450 1.00 28.81 300 ASN A O 1
ATOM 2346 N N . ALA A 1 301 ? 14.253 -5.134 74.040 1.00 29.56 301 ALA A N 1
ATOM 2347 C CA . ALA A 1 301 ? 14.787 -5.081 75.408 1.00 29.56 301 ALA A CA 1
ATOM 2348 C C . ALA A 1 301 ? 16.305 -4.920 75.613 1.00 29.56 301 ALA A C 1
ATOM 2350 O O . ALA A 1 301 ? 17.117 -5.695 75.121 1.00 29.56 301 ALA A O 1
ATOM 2351 N N . GLY A 1 302 ? 16.640 -3.938 76.462 1.00 25.17 302 GLY A N 1
ATOM 2352 C CA . GLY A 1 302 ? 17.938 -3.817 77.124 1.00 25.17 302 GLY A CA 1
ATOM 2353 C C . GLY A 1 302 ? 18.254 -2.409 77.634 1.00 25.17 302 GLY A C 1
ATOM 2354 O O . GLY A 1 302 ? 19.067 -1.720 77.032 1.00 25.17 302 GLY A O 1
ATOM 2355 N N . PHE A 1 303 ? 17.606 -1.990 78.726 1.00 28.38 303 PHE A N 1
ATOM 2356 C CA . PHE A 1 303 ? 18.105 -0.952 79.644 1.00 28.38 303 PHE A CA 1
ATOM 2357 C C . PHE A 1 303 ? 19.459 -1.392 80.245 1.00 28.38 303 PHE A C 1
ATOM 2359 O O . PHE A 1 303 ? 19.601 -2.569 80.564 1.00 28.38 303 PHE A O 1
ATOM 2366 N N . ASP A 1 304 ? 20.442 -0.496 80.396 1.00 28.28 304 ASP A N 1
ATOM 2367 C CA . ASP A 1 304 ? 20.789 0.157 81.677 1.00 28.28 304 ASP A CA 1
ATOM 2368 C C . ASP A 1 304 ? 22.157 0.885 81.649 1.00 28.28 304 ASP A C 1
ATOM 2370 O O . ASP A 1 304 ? 23.086 0.510 80.939 1.00 28.28 304 ASP A O 1
ATOM 2374 N N . TYR A 1 305 ? 22.180 1.951 82.455 1.00 30.78 305 TYR A N 1
ATOM 2375 C CA . TYR A 1 305 ? 23.197 2.937 82.879 1.00 30.78 305 TYR A CA 1
ATOM 2376 C C . TYR A 1 305 ? 24.623 2.412 83.207 1.00 30.78 305 TYR A C 1
ATOM 2378 O O . TYR A 1 305 ? 24.791 1.200 83.348 1.00 30.78 305 TYR A O 1
ATOM 2386 N N . PRO A 1 306 ? 25.664 3.271 83.393 1.00 39.06 306 PRO A N 1
ATOM 2387 C CA . PRO A 1 306 ? 25.679 4.666 83.883 1.00 39.06 306 PRO A CA 1
ATOM 2388 C C . PRO A 1 306 ? 26.031 5.762 82.872 1.00 39.06 306 PRO A C 1
ATOM 2390 O O . PRO A 1 306 ? 26.824 5.506 81.941 1.00 39.06 306 PRO A O 1
#

Sequence (306 aa):
MDALMIHTLIQSRYSIFDACGELPFSIIFGLCRNSSDDIDPRALVVDISGSVLELPYALANELLKSHGISTLRSDKQGLKNANISTSPSATRFVTLPSPMGRTKHYKECFTIFEYRIDGDSELASLLQPGKEYSIKLASRDIGIKWWTYVDEPQLPLSEEQISQSSEPAKLLNSKPSAGHAAFTVVDSLPWPPEVRTHMRIIPATETAVELLEICITNAGPLPLSIQVQGRQRFLEPQSLFGPENPQRTPSHRPLETETPVLYFGFLVTNTATDEIVLGNGRSHWLHRSHIRNSGSSAQNAGFDYP

pLDDT: mean 72.23, std 22.65, range [20.95, 95.5]

Radius of gyration: 28.97 Å; chains: 1; bounding box: 55×59×112 Å

Foldseek 3Di:
DAAQAKAKAWAKQFQEDALVQPDWIWIKMWIARDDPPQQDQFKKKFQCPQFVLVPLSCLLVQQKDKDLAPPCVVCSVLSVVCVPPCPPPPDRMDIQHGPPPDPDDRVVRIDMDIDIDGSPRSVVVRADAPTKMKMWGRFQARRTQAMDTDRDPVDDDDPVRVPDHHDPHGYTHPDRGNDMYIHHYHNHDPDQADKDWDWDWDPDDPPGHIDIAIAIDGPDPDDDDDDPDDDDDPIFTADSVGGPCPDPPPPPPPPPDPDDDDPPDHFYADPVVRDTDDPPPDDDDDDDDDDDDDDDDDDDDDDDDD